Protein AF-A0A3Q1C602-F1 (afdb_monomer_lite)

Structure (mmCIF, N/CA/C/O backbone):
data_AF-A0A3Q1C602-F1
#
_entry.id   AF-A0A3Q1C602-F1
#
loop_
_atom_site.group_PDB
_atom_site.id
_atom_site.type_symbol
_atom_site.label_atom_id
_atom_site.label_alt_id
_atom_site.label_comp_id
_atom_site.label_asym_id
_atom_site.label_entity_id
_atom_site.label_seq_id
_atom_site.pdbx_PDB_ins_code
_atom_site.Cartn_x
_atom_site.Cartn_y
_atom_site.Cartn_z
_atom_site.occupancy
_atom_site.B_iso_or_equiv
_atom_site.auth_seq_id
_atom_site.auth_comp_id
_atom_site.auth_asym_id
_atom_site.auth_atom_id
_atom_site.pdbx_PDB_model_num
ATOM 1 N N . MET A 1 1 ? -11.196 5.352 27.022 1.00 62.09 1 MET A N 1
ATOM 2 C CA . MET A 1 1 ? -11.105 5.962 25.675 1.00 62.09 1 MET A CA 1
ATOM 3 C C . MET A 1 1 ? -12.505 6.362 25.228 1.00 62.09 1 MET A C 1
ATOM 5 O O . MET A 1 1 ? -13.437 5.654 25.581 1.00 62.09 1 MET A O 1
ATOM 9 N N . SER A 1 2 ? -12.671 7.494 24.536 1.00 76.44 2 SER A N 1
ATOM 10 C CA . SER A 1 2 ? -13.970 7.918 23.979 1.00 76.44 2 SER A CA 1
ATOM 11 C C . SER A 1 2 ? -14.155 7.349 22.571 1.00 76.44 2 SER A C 1
ATOM 13 O O . SER A 1 2 ? -13.201 7.356 21.794 1.00 76.44 2 SER A O 1
ATOM 15 N N . LEU A 1 3 ? -15.375 6.943 22.208 1.00 81.94 3 LEU A N 1
ATOM 16 C CA . LEU A 1 3 ? -15.716 6.505 20.847 1.00 81.94 3 LEU A CA 1
ATOM 17 C C . LEU A 1 3 ? -15.430 7.588 19.797 1.00 81.94 3 LEU A C 1
ATOM 19 O O . LEU A 1 3 ? -14.928 7.288 18.719 1.00 81.94 3 LEU A O 1
ATOM 23 N N . SER A 1 4 ? -15.672 8.861 20.124 1.00 85.12 4 SER A N 1
ATOM 24 C CA . SER A 1 4 ? -15.374 9.974 19.213 1.00 85.12 4 SER A CA 1
ATOM 25 C C . SER A 1 4 ? -13.881 10.086 18.893 1.00 85.12 4 SER A C 1
ATOM 27 O O . SER A 1 4 ? -13.518 10.381 17.758 1.00 85.12 4 SER A O 1
ATOM 29 N N . ALA A 1 5 ? -13.017 9.796 19.871 1.00 85.88 5 ALA A N 1
ATOM 30 C CA . ALA A 1 5 ? -11.574 9.780 19.665 1.00 85.88 5 ALA A CA 1
ATOM 31 C C . ALA A 1 5 ? -11.158 8.614 18.756 1.00 85.88 5 ALA A C 1
ATOM 33 O O . ALA A 1 5 ? -10.346 8.820 17.862 1.00 85.88 5 ALA A O 1
ATOM 34 N N . VAL A 1 6 ? -11.764 7.431 18.928 1.00 86.75 6 VAL A N 1
ATOM 35 C CA . VAL A 1 6 ? -11.529 6.262 18.060 1.00 86.75 6 VAL A CA 1
ATOM 36 C C . VAL A 1 6 ? -11.946 6.554 16.615 1.00 86.75 6 VAL A C 1
ATOM 38 O O . VAL A 1 6 ? -11.199 6.272 15.685 1.00 86.75 6 VAL A O 1
ATOM 41 N N . HIS A 1 7 ? -13.108 7.171 16.395 1.00 88.69 7 HIS A N 1
ATOM 42 C CA . HIS A 1 7 ? -13.531 7.548 15.042 1.00 88.69 7 HIS A CA 1
ATOM 43 C C . HIS A 1 7 ? -12.619 8.607 14.413 1.00 88.69 7 HIS A C 1
ATOM 45 O O . HIS A 1 7 ? -12.299 8.508 13.229 1.00 88.69 7 HIS A O 1
ATOM 51 N N . GLY A 1 8 ? -12.166 9.587 15.201 1.00 89.69 8 GLY A N 1
ATOM 52 C CA . GLY A 1 8 ? -11.202 10.590 14.751 1.00 89.69 8 GLY A CA 1
ATOM 53 C C . GLY A 1 8 ? -9.885 9.962 14.294 1.00 89.69 8 GLY A C 1
ATOM 54 O O . GLY A 1 8 ? -9.432 10.236 13.185 1.00 89.69 8 GLY A O 1
ATOM 55 N N . THR A 1 9 ? -9.308 9.061 15.096 1.00 89.50 9 THR A N 1
ATOM 56 C CA . THR A 1 9 ? -8.055 8.379 14.738 1.00 89.50 9 THR A CA 1
ATOM 57 C C . THR A 1 9 ? -8.213 7.466 13.525 1.00 89.50 9 THR A C 1
ATOM 59 O O . THR A 1 9 ? -7.330 7.456 12.671 1.00 89.50 9 THR A O 1
ATOM 62 N N . LEU A 1 10 ? -9.339 6.755 13.386 1.00 91.00 10 LEU A N 1
ATOM 63 C CA . LEU A 1 10 ? -9.628 5.966 12.182 1.00 91.00 10 LEU A CA 1
ATOM 64 C C . LEU A 1 10 ? -9.743 6.842 10.930 1.00 91.00 10 LEU A C 1
ATOM 66 O O . LEU A 1 10 ? -9.272 6.447 9.866 1.00 91.00 10 LEU A O 1
ATOM 70 N N . SER A 1 11 ? -10.338 8.032 11.040 1.00 92.88 11 SER A N 1
ATOM 71 C CA . SER A 1 11 ? -10.411 8.973 9.919 1.00 92.88 11 SER A CA 1
ATOM 72 C C . SER A 1 11 ? -9.025 9.465 9.503 1.00 92.88 11 SER A C 1
ATOM 74 O O . SER A 1 11 ? -8.732 9.510 8.311 1.00 92.88 11 SER A O 1
ATOM 76 N N . SER A 1 12 ? -8.158 9.803 10.462 1.00 92.44 12 SER A N 1
ATOM 77 C CA . SER A 1 12 ? -6.770 10.181 10.169 1.00 92.44 12 SER A CA 1
ATOM 78 C C . SER A 1 12 ? -5.989 9.032 9.532 1.00 92.44 12 SER A C 1
ATOM 80 O O . SER A 1 12 ? -5.248 9.253 8.579 1.00 92.44 12 SER A O 1
ATOM 82 N N . LEU A 1 13 ? -6.193 7.799 10.003 1.00 92.81 13 LEU A N 1
ATOM 83 C CA . LEU A 1 13 ? -5.552 6.617 9.431 1.00 92.81 13 LEU A CA 1
ATOM 84 C C . LEU A 1 13 ? -5.998 6.365 7.979 1.00 92.81 13 LEU A C 1
ATOM 86 O O . LEU A 1 13 ? -5.164 6.084 7.126 1.00 92.81 13 LEU A O 1
ATOM 90 N N . LYS A 1 14 ? -7.289 6.548 7.667 1.00 92.69 14 LYS A N 1
ATOM 91 C CA . LYS A 1 14 ? -7.797 6.489 6.283 1.00 92.69 14 LYS A CA 1
ATOM 92 C C . LYS A 1 14 ? -7.248 7.603 5.389 1.00 92.69 14 LYS A C 1
ATOM 94 O O . LYS A 1 14 ? -7.061 7.398 4.194 1.00 92.69 14 LYS A O 1
ATOM 99 N N . SER A 1 15 ? -6.969 8.779 5.946 1.00 93.00 15 SER A N 1
ATOM 100 C CA . SER A 1 15 ? -6.263 9.824 5.197 1.00 93.00 15 SER A CA 1
ATOM 101 C C . SER A 1 15 ? -4.854 9.360 4.827 1.00 93.00 15 SER A C 1
ATOM 103 O O . SER A 1 15 ? -4.484 9.433 3.663 1.00 93.00 15 SER A O 1
ATOM 105 N N . CYS A 1 16 ? -4.117 8.782 5.783 1.00 92.12 16 CYS A N 1
ATOM 106 C CA . CYS A 1 16 ? -2.792 8.206 5.530 1.00 92.12 16 CYS A CA 1
ATOM 107 C C . CYS A 1 16 ? -2.828 7.094 4.469 1.00 92.12 16 CYS A C 1
ATOM 109 O O . CYS A 1 16 ? -1.930 7.000 3.639 1.00 92.12 16 CYS A O 1
ATOM 111 N N . GLN A 1 17 ? -3.893 6.295 4.431 1.00 93.12 17 GLN A N 1
ATOM 112 C CA . GLN A 1 17 ? -4.107 5.318 3.365 1.00 93.12 17 GLN A CA 1
ATOM 113 C C . GLN A 1 17 ? -4.173 5.966 1.970 1.00 93.12 17 GLN A C 1
ATOM 115 O O . GLN A 1 17 ? -3.608 5.450 1.008 1.00 93.12 17 GLN A O 1
ATOM 120 N N . THR A 1 18 ? -4.824 7.126 1.857 1.00 94.94 18 THR A N 1
ATOM 121 C CA . THR A 1 18 ? -4.877 7.888 0.597 1.00 94.94 18 THR A CA 1
ATOM 122 C C . THR A 1 18 ? -3.481 8.371 0.192 1.00 94.94 18 THR A C 1
ATOM 124 O O . THR A 1 18 ? -3.112 8.294 -0.982 1.00 94.94 18 THR A O 1
ATOM 127 N N . ASP A 1 19 ? -2.675 8.795 1.169 1.00 94.00 19 ASP A N 1
ATOM 128 C CA . ASP A 1 19 ? -1.282 9.191 0.945 1.00 94.00 19 ASP A CA 1
ATOM 129 C C . ASP A 1 19 ? -0.426 8.003 0.473 1.00 94.00 19 ASP A C 1
ATOM 131 O O . ASP A 1 19 ? 0.375 8.156 -0.445 1.00 94.00 19 ASP A O 1
ATOM 135 N N . ILE A 1 20 ? -0.633 6.798 1.022 1.00 95.50 20 ILE A N 1
ATOM 136 C CA . ILE A 1 20 ? 0.023 5.563 0.548 1.00 95.50 20 ILE A CA 1
ATOM 137 C C . ILE A 1 20 ? -0.360 5.274 -0.902 1.00 95.50 20 ILE A C 1
ATOM 139 O O . ILE A 1 20 ? 0.511 4.983 -1.721 1.00 95.50 20 ILE A O 1
ATOM 143 N N . GLY A 1 21 ? -1.647 5.392 -1.239 1.00 95.56 21 GLY A N 1
ATOM 144 C CA . GLY A 1 21 ? -2.119 5.231 -2.611 1.00 95.56 21 GLY A CA 1
ATOM 145 C C . GLY A 1 21 ? -1.451 6.209 -3.579 1.00 95.56 21 GLY A C 1
ATOM 146 O O . GLY A 1 21 ? -1.129 5.816 -4.698 1.00 95.56 21 GLY A O 1
ATOM 147 N N . THR A 1 22 ? -1.194 7.440 -3.134 1.00 95.88 22 THR A N 1
ATOM 148 C CA . THR A 1 22 ? -0.454 8.455 -3.901 1.00 95.88 22 THR A CA 1
ATOM 149 C C . THR A 1 22 ? 1.032 8.103 -4.001 1.00 95.88 22 THR A C 1
ATOM 151 O O . THR A 1 22 ? 1.629 8.225 -5.065 1.00 95.88 22 THR A O 1
ATOM 154 N N . GLY A 1 23 ? 1.632 7.598 -2.920 1.00 95.12 23 GLY A N 1
ATOM 155 C CA . GLY A 1 23 ? 3.007 7.097 -2.916 1.00 95.12 23 GLY A CA 1
ATOM 156 C C . GLY A 1 23 ? 3.229 5.977 -3.934 1.00 95.12 23 GLY A C 1
ATOM 157 O O . GLY A 1 23 ? 4.218 6.000 -4.655 1.00 95.12 23 GLY A O 1
ATOM 158 N N . MET A 1 24 ? 2.284 5.043 -4.060 1.00 96.62 24 MET A N 1
ATOM 159 C CA . MET A 1 24 ? 2.332 3.996 -5.089 1.00 96.62 24 MET A CA 1
ATOM 160 C C . MET A 1 24 ? 2.307 4.551 -6.520 1.00 96.62 24 MET A C 1
ATOM 162 O O . MET A 1 24 ? 2.961 3.983 -7.394 1.00 96.62 24 MET A O 1
ATOM 166 N N . ASP A 1 25 ? 1.555 5.630 -6.765 1.00 97.06 25 ASP A N 1
ATOM 167 C CA . ASP A 1 25 ? 1.520 6.277 -8.084 1.00 97.06 25 ASP A CA 1
ATOM 168 C C . ASP A 1 25 ? 2.888 6.896 -8.397 1.00 97.06 25 ASP A C 1
ATOM 170 O O . ASP A 1 25 ? 3.463 6.604 -9.438 1.00 97.06 25 ASP A O 1
ATOM 174 N N . ILE A 1 26 ? 3.482 7.609 -7.434 1.00 96.19 26 ILE A N 1
ATOM 175 C CA . ILE A 1 26 ? 4.830 8.186 -7.567 1.00 96.19 26 ILE A CA 1
ATOM 176 C C . ILE A 1 26 ? 5.884 7.102 -7.831 1.00 96.19 26 ILE A C 1
ATOM 178 O O . ILE A 1 26 ? 6.742 7.271 -8.692 1.00 96.19 26 ILE A O 1
ATOM 182 N N . VAL A 1 27 ? 5.835 5.978 -7.107 1.00 96.75 27 VAL A N 1
ATOM 183 C CA . VAL A 1 27 ? 6.760 4.849 -7.325 1.00 96.75 27 VAL A CA 1
ATOM 184 C C . VAL A 1 27 ? 6.626 4.293 -8.740 1.00 96.75 27 VAL A C 1
ATOM 186 O O . VAL A 1 27 ? 7.625 3.923 -9.354 1.00 96.75 27 VAL A O 1
ATOM 189 N N . THR A 1 28 ? 5.401 4.251 -9.264 1.00 96.12 28 THR A N 1
ATOM 190 C CA . THR A 1 28 ? 5.146 3.814 -10.637 1.00 96.12 28 THR A CA 1
ATOM 191 C C . THR A 1 28 ? 5.744 4.790 -11.641 1.00 96.12 28 THR A C 1
ATOM 193 O O . THR A 1 28 ? 6.449 4.346 -12.542 1.00 96.12 28 THR A O 1
ATOM 196 N N . ASP A 1 29 ? 5.540 6.093 -11.455 1.00 95.25 29 ASP A N 1
ATOM 197 C CA . ASP A 1 29 ? 6.090 7.128 -12.337 1.00 95.25 29 ASP A CA 1
ATOM 198 C C . ASP A 1 29 ? 7.629 7.088 -12.360 1.00 95.25 29 ASP A C 1
ATOM 200 O O . ASP A 1 29 ? 8.237 7.007 -13.423 1.00 95.25 29 ASP A O 1
ATOM 204 N N . VAL A 1 30 ? 8.275 7.013 -11.190 1.00 94.56 30 VAL A N 1
ATOM 205 C CA . VAL A 1 30 ? 9.744 6.918 -11.093 1.00 94.56 30 VAL A CA 1
ATOM 206 C C . VAL A 1 30 ? 10.271 5.637 -11.744 1.00 94.56 30 VAL A C 1
ATOM 208 O O . VAL A 1 30 ? 11.319 5.645 -12.387 1.00 94.56 30 VAL A O 1
ATOM 211 N N . ALA A 1 31 ? 9.568 4.515 -11.587 1.00 93.50 31 ALA A N 1
ATOM 212 C CA . ALA A 1 31 ? 9.967 3.266 -12.225 1.00 93.50 31 ALA A CA 1
ATOM 213 C C . ALA A 1 31 ? 9.845 3.323 -13.754 1.00 93.50 31 ALA A C 1
ATOM 215 O O . ALA A 1 31 ? 10.661 2.710 -14.441 1.00 93.50 31 ALA A O 1
ATOM 216 N N . MET A 1 32 ? 8.859 4.058 -14.275 1.00 93.06 32 MET A N 1
ATOM 217 C CA . MET A 1 32 ? 8.706 4.306 -15.708 1.00 93.06 32 MET A CA 1
ATOM 218 C C . MET A 1 32 ? 9.854 5.164 -16.245 1.00 93.06 32 MET A C 1
ATOM 220 O O . MET A 1 32 ? 10.506 4.741 -17.197 1.00 93.06 32 MET A O 1
ATOM 224 N N . ASP A 1 33 ? 10.188 6.272 -15.578 1.00 91.19 33 ASP A N 1
ATOM 225 C CA . ASP A 1 33 ? 11.335 7.116 -15.949 1.00 91.19 33 ASP A CA 1
ATOM 226 C C . ASP A 1 33 ? 12.646 6.302 -15.979 1.00 91.19 33 ASP A C 1
ATOM 228 O O . ASP A 1 33 ? 13.477 6.435 -16.880 1.00 91.19 33 ASP A O 1
ATOM 232 N N . LEU A 1 34 ? 12.831 5.405 -15.001 1.00 90.69 34 LEU A N 1
ATOM 233 C CA . LEU A 1 34 ? 13.985 4.502 -14.936 1.00 90.69 34 LEU A CA 1
ATOM 234 C C . LEU A 1 34 ? 14.002 3.451 -16.054 1.00 90.69 34 LEU A C 1
ATOM 236 O O . LEU A 1 34 ? 15.089 3.032 -16.458 1.00 90.69 34 LEU A O 1
ATOM 240 N N . ALA A 1 35 ? 12.833 2.996 -16.507 1.00 88.62 35 ALA A N 1
ATOM 241 C CA . ALA A 1 35 ? 12.702 2.050 -17.611 1.00 88.62 35 ALA A CA 1
ATOM 242 C C . ALA A 1 35 ? 12.981 2.712 -18.967 1.00 88.62 35 ALA A C 1
ATOM 244 O O . ALA A 1 35 ? 13.535 2.068 -19.847 1.00 88.62 35 ALA A O 1
ATOM 245 N N . GLU A 1 36 ? 12.644 3.992 -19.122 1.00 85.06 36 GLU A N 1
ATOM 246 C CA . GLU A 1 36 ? 12.915 4.764 -20.341 1.00 85.06 36 GLU A CA 1
ATOM 247 C C . GLU A 1 36 ? 14.386 5.191 -20.454 1.00 85.06 36 GLU A C 1
ATOM 249 O O . GLU A 1 36 ? 14.937 5.267 -21.550 1.00 85.06 36 GLU A O 1
ATOM 254 N N . ALA A 1 37 ? 15.046 5.459 -19.325 1.00 83.56 37 ALA A N 1
ATOM 255 C CA . ALA A 1 37 ? 16.422 5.949 -19.307 1.00 83.56 37 ALA A CA 1
ATOM 256 C C . ALA A 1 37 ? 17.496 4.874 -19.567 1.00 83.56 37 ALA A C 1
ATOM 258 O O . ALA A 1 37 ? 18.662 5.230 -19.753 1.00 83.56 37 ALA A O 1
ATOM 259 N N . GLN A 1 38 ? 17.163 3.578 -19.518 1.00 68.62 38 GLN A N 1
ATOM 260 C CA . GLN A 1 38 ? 18.149 2.492 -19.589 1.00 68.62 38 GLN A CA 1
ATOM 261 C C . GLN A 1 38 ? 17.765 1.431 -20.625 1.00 68.62 38 GLN A C 1
ATOM 263 O O . GLN A 1 38 ? 16.644 0.940 -20.636 1.00 68.62 38 GLN A O 1
ATOM 268 N N . ASP A 1 39 ? 18.737 1.041 -21.451 1.00 64.00 39 ASP A N 1
ATOM 269 C CA . ASP A 1 39 ? 18.578 0.070 -22.548 1.00 64.00 39 ASP A CA 1
ATOM 270 C C . ASP A 1 39 ? 18.543 -1.400 -22.068 1.00 64.00 39 ASP A C 1
ATOM 272 O O . ASP A 1 39 ? 18.195 -2.303 -22.823 1.00 64.00 39 ASP A O 1
ATOM 276 N N . ASP A 1 40 ? 18.883 -1.673 -20.798 1.00 61.12 40 ASP A N 1
ATOM 277 C CA . ASP A 1 40 ? 19.080 -3.043 -20.307 1.00 61.12 40 ASP A CA 1
ATOM 278 C C . ASP A 1 40 ? 17.929 -3.551 -19.415 1.00 61.12 40 ASP A C 1
ATOM 280 O O . ASP A 1 40 ? 17.505 -2.917 -18.445 1.00 61.12 40 ASP A O 1
ATOM 284 N N . ALA A 1 41 ? 17.436 -4.753 -19.729 1.00 58.97 41 ALA A N 1
ATOM 285 C CA . ALA A 1 41 ? 16.157 -5.302 -19.260 1.00 58.97 41 ALA A CA 1
ATOM 286 C C . ALA A 1 41 ? 16.095 -5.679 -17.761 1.00 58.97 41 ALA A C 1
ATOM 288 O O . ALA A 1 41 ? 15.045 -6.103 -17.273 1.00 58.97 41 ALA A O 1
ATOM 289 N N . VAL A 1 42 ? 17.200 -5.563 -17.013 1.00 63.41 42 VAL A N 1
ATOM 290 C CA . VAL A 1 42 ? 17.275 -5.928 -15.585 1.00 63.41 42 VAL A CA 1
ATOM 291 C C . VAL A 1 42 ? 17.938 -4.808 -14.790 1.00 63.41 42 VAL A C 1
ATOM 293 O O . VAL A 1 42 ? 19.080 -4.905 -14.345 1.00 63.41 42 VAL A O 1
ATOM 296 N N . ASN A 1 43 ? 17.190 -3.727 -14.593 1.00 74.81 43 ASN A N 1
ATOM 297 C CA . ASN A 1 43 ? 17.641 -2.597 -13.796 1.00 74.81 43 ASN A CA 1
ATOM 298 C C . ASN A 1 43 ? 17.395 -2.857 -12.290 1.00 74.81 43 ASN A C 1
ATOM 300 O O . ASN A 1 43 ? 16.241 -3.039 -11.881 1.00 74.81 43 ASN A O 1
ATOM 304 N N . PRO A 1 44 ? 18.433 -2.834 -11.431 1.00 85.56 44 PRO A N 1
ATOM 305 C CA . PRO A 1 44 ? 18.262 -2.947 -9.981 1.00 85.56 44 PRO A CA 1
ATOM 306 C C . PRO A 1 44 ? 17.368 -1.842 -9.389 1.00 85.56 44 PRO A C 1
ATOM 308 O O . PRO A 1 44 ? 16.710 -2.076 -8.378 1.00 85.56 44 PRO A O 1
ATOM 311 N N . GLY A 1 45 ? 17.290 -0.672 -10.031 1.00 89.19 45 GLY A N 1
ATOM 312 C CA . GLY A 1 45 ? 16.388 0.417 -9.658 1.00 89.19 45 GLY A CA 1
ATOM 313 C C . GLY A 1 45 ? 14.911 0.059 -9.831 1.00 89.19 45 GLY A C 1
ATOM 314 O O . GLY A 1 45 ? 14.123 0.297 -8.921 1.00 89.19 45 GLY A O 1
ATOM 315 N N . ILE A 1 46 ? 14.536 -0.596 -10.937 1.00 91.31 46 ILE A N 1
ATOM 316 C CA . ILE A 1 46 ? 13.150 -1.048 -11.164 1.00 91.31 46 ILE A CA 1
ATOM 317 C C . ILE A 1 46 ? 12.758 -2.095 -10.124 1.00 91.31 46 ILE A C 1
ATOM 319 O O . ILE A 1 46 ? 11.664 -2.032 -9.572 1.00 91.31 46 ILE A O 1
ATOM 323 N N . LYS A 1 47 ? 13.669 -3.019 -9.797 1.00 91.81 47 LYS A N 1
ATOM 324 C CA . LYS A 1 47 ? 13.432 -3.999 -8.733 1.00 91.81 47 LYS A CA 1
ATOM 325 C C . LYS A 1 47 ? 13.231 -3.328 -7.370 1.00 91.81 47 LYS A C 1
ATOM 327 O O . LYS A 1 47 ? 12.327 -3.712 -6.640 1.00 91.81 47 LYS A O 1
ATOM 332 N N . ALA A 1 48 ? 14.020 -2.304 -7.044 1.00 93.88 48 ALA A N 1
ATOM 333 C CA . ALA A 1 48 ? 13.829 -1.541 -5.811 1.00 93.88 48 ALA A CA 1
ATOM 334 C C . ALA A 1 48 ? 12.465 -0.824 -5.775 1.00 93.88 48 ALA A C 1
ATOM 336 O O . ALA A 1 48 ? 11.830 -0.772 -4.722 1.00 93.88 48 ALA A O 1
ATOM 337 N N . MET A 1 49 ? 11.987 -0.312 -6.915 1.00 95.81 49 MET A N 1
ATOM 338 C CA . MET A 1 49 ? 10.637 0.254 -7.021 1.00 95.81 49 MET A CA 1
ATOM 339 C C . MET A 1 49 ? 9.549 -0.824 -6.891 1.00 95.81 49 MET A C 1
ATOM 341 O O . MET A 1 49 ? 8.527 -0.583 -6.253 1.00 95.81 49 MET A O 1
ATOM 345 N N . GLU A 1 50 ? 9.776 -2.027 -7.430 1.00 94.81 50 GLU A N 1
ATOM 346 C CA . GLU A 1 50 ? 8.870 -3.171 -7.263 1.00 94.81 50 GLU A CA 1
ATOM 347 C C . GLU A 1 50 ? 8.756 -3.597 -5.789 1.00 94.81 50 GLU A C 1
ATOM 349 O O . GLU A 1 50 ? 7.653 -3.808 -5.281 1.00 94.81 50 GLU A O 1
ATOM 354 N N . ASP A 1 51 ? 9.879 -3.670 -5.074 1.00 95.88 51 ASP A N 1
ATOM 355 C CA . ASP A 1 51 ? 9.884 -3.963 -3.640 1.00 95.88 51 ASP A CA 1
ATOM 356 C C . ASP A 1 51 ? 9.142 -2.858 -2.860 1.00 95.88 51 ASP A C 1
ATOM 358 O O . ASP A 1 51 ? 8.303 -3.151 -2.004 1.00 95.88 51 ASP A O 1
ATOM 362 N N . MET A 1 52 ? 9.363 -1.585 -3.210 1.00 96.00 52 MET A N 1
ATOM 363 C CA . MET A 1 52 ? 8.698 -0.449 -2.563 1.00 96.00 52 MET A CA 1
ATOM 364 C C . MET A 1 52 ? 7.179 -0.453 -2.780 1.00 96.00 52 MET A C 1
ATOM 366 O O . MET A 1 52 ? 6.422 -0.259 -1.827 1.00 96.00 52 MET A O 1
ATOM 370 N N . ILE A 1 53 ? 6.697 -0.708 -4.002 1.00 97.00 53 ILE A N 1
ATOM 371 C CA . ILE A 1 53 ? 5.250 -0.746 -4.252 1.00 97.00 53 ILE A CA 1
ATOM 372 C C . ILE A 1 53 ? 4.581 -1.933 -3.541 1.00 97.00 53 ILE A C 1
ATOM 374 O O . ILE A 1 53 ? 3.440 -1.808 -3.086 1.00 97.00 53 ILE A O 1
ATOM 378 N N . LEU A 1 54 ? 5.287 -3.058 -3.372 1.00 96.44 54 LEU A N 1
ATOM 379 C CA . LEU A 1 54 ? 4.819 -4.191 -2.568 1.00 96.44 54 LEU A CA 1
ATOM 380 C C . LEU A 1 54 ? 4.735 -3.842 -1.075 1.00 96.44 54 LEU A C 1
ATOM 382 O O . LEU A 1 54 ? 3.744 -4.193 -0.428 1.00 96.44 54 LEU A O 1
ATOM 386 N N . GLU A 1 55 ? 5.713 -3.115 -0.528 1.00 95.31 55 GLU A N 1
ATOM 387 C CA . GLU A 1 55 ? 5.657 -2.602 0.848 1.00 95.31 55 GLU A CA 1
ATOM 388 C C . GLU A 1 55 ? 4.477 -1.642 1.044 1.00 95.31 55 GLU A C 1
ATOM 390 O O . GLU A 1 55 ? 3.712 -1.787 2.002 1.00 95.31 55 GLU A O 1
ATOM 395 N N . CYS A 1 56 ? 4.258 -0.713 0.110 1.00 94.56 56 CYS A N 1
ATOM 396 C CA . CYS A 1 56 ? 3.088 0.161 0.136 1.00 94.56 56 CYS A CA 1
ATOM 397 C C . CYS A 1 56 ? 1.783 -0.648 0.090 1.00 94.56 56 CYS A C 1
ATOM 399 O O . CYS A 1 56 ? 0.849 -0.343 0.831 1.00 94.56 56 CYS A O 1
ATOM 401 N N . ALA A 1 57 ? 1.706 -1.696 -0.739 1.00 96.25 57 ALA A N 1
ATOM 402 C CA . ALA A 1 57 ? 0.507 -2.531 -0.867 1.00 96.25 57 ALA A CA 1
ATOM 403 C C . ALA A 1 57 ? 0.227 -3.320 0.409 1.00 96.25 57 ALA A C 1
ATOM 405 O O . ALA A 1 57 ? -0.927 -3.499 0.806 1.00 96.25 57 ALA A O 1
ATOM 406 N N . LYS A 1 58 ? 1.290 -3.751 1.091 1.00 95.12 58 LYS A N 1
ATOM 407 C CA . LYS A 1 58 ? 1.192 -4.380 2.402 1.00 95.12 58 LYS A CA 1
ATOM 408 C C . LYS A 1 58 ? 0.630 -3.420 3.443 1.00 95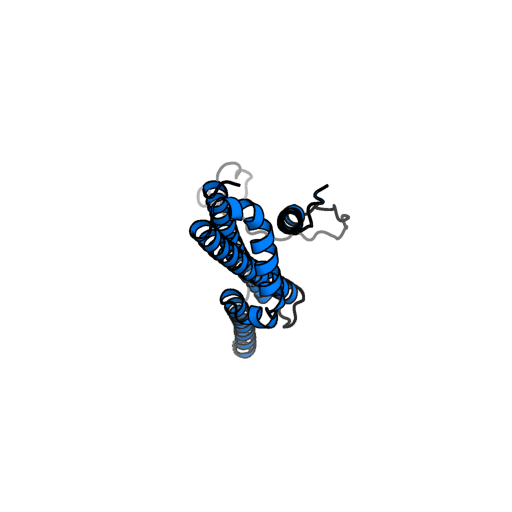.12 58 LYS A C 1
ATOM 410 O O . LYS A 1 58 ? -0.306 -3.796 4.145 1.00 95.12 58 LYS A O 1
ATOM 415 N N . LEU A 1 59 ? 1.143 -2.191 3.503 1.00 93.81 59 LEU A N 1
ATOM 416 C CA . LEU A 1 59 ? 0.660 -1.168 4.432 1.00 93.81 59 LEU A CA 1
ATOM 417 C C . LEU A 1 59 ? -0.797 -0.772 4.158 1.00 93.81 59 LEU A C 1
ATOM 419 O O . LEU A 1 59 ? -1.578 -0.684 5.102 1.00 93.81 59 LEU A O 1
ATOM 423 N N . ASP A 1 60 ? -1.185 -0.591 2.891 1.00 94.56 60 ASP A N 1
ATOM 424 C CA . ASP A 1 60 ? -2.579 -0.307 2.515 1.00 94.56 60 ASP A CA 1
ATOM 425 C C . ASP A 1 60 ? -3.528 -1.414 3.005 1.00 94.56 60 ASP A C 1
ATOM 427 O O . ASP A 1 60 ? -4.528 -1.155 3.683 1.00 94.56 60 ASP A O 1
ATOM 431 N N . ARG A 1 61 ? -3.160 -2.675 2.745 1.00 93.62 61 ARG A N 1
ATOM 432 C CA . ARG A 1 61 ? -3.900 -3.851 3.210 1.00 93.62 61 ARG A CA 1
ATOM 433 C C . ARG A 1 61 ? -4.003 -3.889 4.736 1.00 93.62 61 ARG A C 1
ATOM 435 O O . ARG A 1 61 ? -5.091 -4.098 5.268 1.00 93.62 61 ARG A O 1
ATOM 442 N N . GLU A 1 62 ? -2.890 -3.714 5.442 1.00 91.75 62 GLU A N 1
ATOM 443 C CA . GLU A 1 62 ? -2.839 -3.746 6.908 1.00 91.75 62 GLU A CA 1
ATOM 444 C C . GLU A 1 62 ? -3.699 -2.645 7.541 1.00 91.75 62 GLU A C 1
ATOM 446 O O . GLU A 1 62 ? -4.447 -2.919 8.483 1.00 91.75 62 GLU A O 1
ATOM 451 N N . ILE A 1 63 ? -3.680 -1.431 6.980 1.00 93.31 63 ILE A N 1
ATOM 452 C CA . ILE A 1 63 ? -4.550 -0.335 7.417 1.00 93.31 63 ILE A CA 1
ATOM 453 C C . ILE A 1 63 ? -6.024 -0.703 7.240 1.00 93.31 63 ILE A C 1
ATOM 455 O O . ILE A 1 63 ? -6.796 -0.534 8.186 1.00 93.31 63 ILE A O 1
ATOM 459 N N . ASN A 1 64 ? -6.416 -1.242 6.080 1.00 92.69 64 ASN A N 1
ATOM 460 C CA . ASN A 1 64 ? -7.792 -1.692 5.844 1.00 92.69 64 ASN A CA 1
ATOM 461 C C . ASN A 1 64 ? -8.233 -2.720 6.898 1.00 92.69 64 ASN A C 1
ATOM 463 O O . ASN A 1 64 ? -9.253 -2.530 7.559 1.00 92.69 64 ASN A O 1
ATOM 467 N N . TYR A 1 65 ? -7.426 -3.760 7.134 1.00 91.69 65 TYR A N 1
ATOM 468 C CA . TYR A 1 65 ? -7.739 -4.777 8.142 1.00 91.69 65 TYR A CA 1
ATOM 469 C C . TYR A 1 65 ? -7.821 -4.209 9.557 1.00 91.69 65 TYR A C 1
ATOM 471 O O . TYR A 1 65 ? -8.701 -4.602 10.326 1.00 91.69 65 TYR A O 1
ATOM 479 N N . PHE A 1 66 ? -6.920 -3.297 9.924 1.00 92.94 66 PHE A N 1
ATOM 480 C CA . PHE A 1 66 ? -6.955 -2.659 11.234 1.00 92.94 66 PHE A CA 1
ATOM 481 C C . PHE A 1 66 ? -8.235 -1.844 11.419 1.00 92.94 66 PHE A C 1
ATOM 483 O O . PHE A 1 66 ? -8.908 -1.980 12.441 1.00 92.94 66 PHE A O 1
ATOM 490 N N . VAL A 1 67 ? -8.600 -1.029 10.424 1.00 92.56 67 VAL A N 1
ATOM 491 C CA . VAL A 1 67 ? -9.841 -0.247 10.438 1.00 92.56 67 VAL A CA 1
ATOM 492 C C . VAL A 1 67 ? -11.046 -1.168 10.614 1.00 92.56 67 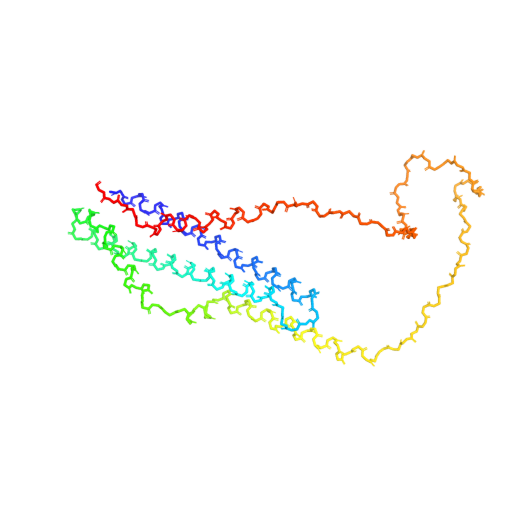VAL A C 1
ATOM 494 O O . VAL A 1 67 ? -11.869 -0.909 11.493 1.00 92.56 67 VAL A O 1
ATOM 497 N N . ASP A 1 68 ? -11.121 -2.252 9.844 1.00 93.94 68 ASP A N 1
ATOM 498 C CA . ASP A 1 68 ? -12.224 -3.212 9.911 1.00 93.94 68 ASP A CA 1
ATOM 499 C C . ASP A 1 68 ? -12.323 -3.871 11.292 1.00 93.94 68 ASP A C 1
ATOM 501 O O . ASP A 1 68 ? -13.408 -3.946 11.873 1.00 93.94 68 ASP A O 1
ATOM 505 N N . VAL A 1 69 ? -11.192 -4.302 11.864 1.00 91.88 69 VAL A N 1
ATOM 506 C CA . VAL A 1 69 ? -11.151 -4.900 13.207 1.00 91.88 69 VAL A CA 1
ATOM 507 C C . VAL A 1 69 ? -11.597 -3.896 14.262 1.00 91.88 69 VAL A C 1
ATOM 509 O O . VAL A 1 69 ? -12.438 -4.223 15.098 1.00 91.88 69 VAL A O 1
ATOM 512 N N . VAL A 1 70 ? -11.080 -2.665 14.233 1.00 90.75 70 VAL A N 1
ATOM 513 C CA . VAL A 1 70 ? -11.485 -1.636 15.198 1.00 90.75 70 VAL A CA 1
ATOM 514 C C . VAL A 1 70 ? -12.975 -1.351 15.074 1.00 90.75 70 VAL A C 1
ATOM 516 O O . VAL A 1 70 ? -13.650 -1.259 16.097 1.00 90.75 70 VAL A O 1
ATOM 519 N N . GLN A 1 71 ? -13.513 -1.243 13.860 1.00 92.06 71 GLN A N 1
ATOM 520 C CA . GLN A 1 71 ? -14.941 -1.018 13.644 1.00 92.06 71 GLN A CA 1
ATOM 521 C C . GLN A 1 71 ? -15.791 -2.178 14.166 1.00 92.06 71 GLN A C 1
ATOM 523 O O . GLN A 1 71 ? -16.759 -1.937 14.890 1.00 92.06 71 GLN A O 1
ATOM 528 N N . GLN A 1 72 ? -15.408 -3.420 13.862 1.00 91.75 72 GLN A N 1
ATOM 529 C CA . GLN A 1 72 ? -16.115 -4.611 14.321 1.00 91.75 72 GLN A CA 1
ATOM 530 C C . GLN A 1 72 ? -16.119 -4.705 15.851 1.00 91.75 72 GLN A C 1
ATOM 532 O O . GLN A 1 72 ? -17.183 -4.783 16.465 1.00 91.75 72 GLN A O 1
ATOM 537 N N . VAL A 1 73 ? -14.944 -4.643 16.482 1.00 89.44 73 VAL A N 1
ATOM 538 C CA . VAL A 1 73 ? -14.827 -4.768 17.942 1.00 89.44 73 VAL A CA 1
ATOM 539 C C . VAL A 1 73 ? -15.522 -3.592 18.638 1.00 89.44 73 VAL A C 1
ATOM 541 O O . VAL A 1 73 ? -16.171 -3.777 19.666 1.00 89.44 73 VAL A O 1
ATOM 544 N N . THR A 1 74 ? -15.450 -2.383 18.071 1.00 89.19 74 THR A N 1
ATOM 545 C CA . THR A 1 74 ? -16.169 -1.218 18.610 1.00 89.19 74 THR A CA 1
ATOM 546 C C . THR A 1 74 ? -17.683 -1.431 18.566 1.00 89.19 74 THR A C 1
ATOM 548 O O . THR A 1 74 ? -18.355 -1.166 19.562 1.00 89.19 74 THR A O 1
ATOM 551 N N . ALA A 1 75 ? -18.226 -1.950 17.460 1.00 88.94 75 ALA A N 1
ATOM 552 C CA . ALA A 1 75 ? -19.648 -2.270 17.355 1.00 88.94 75 ALA A CA 1
ATOM 553 C C . ALA A 1 75 ? -20.070 -3.337 18.381 1.00 88.94 75 ALA A C 1
ATOM 555 O O . ALA A 1 75 ? -21.071 -3.161 19.075 1.00 88.94 75 ALA A O 1
ATOM 556 N N . GLU A 1 76 ? -19.273 -4.396 18.551 1.00 86.56 76 GLU A N 1
ATOM 557 C CA . GLU A 1 76 ? -19.520 -5.438 19.554 1.00 86.56 76 GLU A CA 1
ATOM 558 C C . GLU A 1 76 ? -19.538 -4.869 20.983 1.00 86.56 76 GLU A C 1
ATOM 560 O O . GLU A 1 76 ? -20.455 -5.157 21.755 1.00 86.56 76 GLU A O 1
ATOM 565 N N . VAL A 1 77 ? -18.577 -4.006 21.331 1.00 83.50 77 VAL A N 1
ATOM 566 C CA . VAL A 1 77 ? -18.495 -3.362 22.653 1.00 83.50 77 VAL A CA 1
ATOM 567 C C . VAL A 1 77 ? -19.704 -2.465 22.924 1.00 83.50 77 VAL A C 1
ATOM 569 O O . VAL A 1 77 ? -20.244 -2.509 24.028 1.00 83.50 77 VAL A O 1
ATOM 572 N N . ILE A 1 78 ? -20.168 -1.705 21.926 1.00 81.94 78 ILE A N 1
ATOM 573 C CA . ILE A 1 78 ? -21.368 -0.860 22.050 1.00 81.94 78 ILE A CA 1
ATOM 574 C C . ILE A 1 78 ? -22.613 -1.711 22.348 1.00 81.94 78 ILE A C 1
ATOM 576 O O . ILE A 1 78 ? -23.474 -1.285 23.114 1.00 81.94 78 ILE A O 1
ATOM 580 N N . THR A 1 79 ? -22.712 -2.911 21.765 1.00 82.25 79 THR A N 1
ATOM 581 C CA . THR A 1 79 ? -23.881 -3.791 21.944 1.00 82.25 79 THR A CA 1
ATOM 582 C C . THR A 1 79 ? -23.884 -4.608 23.237 1.00 82.25 79 THR A C 1
ATOM 584 O O . THR A 1 79 ? -24.960 -4.982 23.697 1.00 82.25 79 THR A O 1
ATOM 587 N N . GLN A 1 80 ? -22.718 -4.916 23.815 1.00 74.25 80 GLN A N 1
ATOM 588 C CA . GLN A 1 80 ? -22.617 -5.813 24.972 1.00 74.25 80 GLN A CA 1
ATOM 589 C C . GLN A 1 80 ? -22.774 -5.068 26.306 1.00 74.25 80 GLN A C 1
ATOM 591 O O . GLN A 1 80 ? -23.732 -5.338 27.025 1.00 74.25 80 GLN A O 1
ATOM 596 N N . GLN A 1 81 ? -21.844 -4.165 26.649 1.00 68.44 81 GLN A N 1
ATOM 597 C CA . GLN A 1 81 ? -21.822 -3.383 27.900 1.00 68.44 81 GLN A CA 1
ATOM 598 C C . GLN A 1 81 ? -20.782 -2.234 27.804 1.00 68.44 81 GLN A C 1
ATOM 600 O O . GLN A 1 81 ? -19.685 -2.469 27.284 1.00 68.44 81 GLN A O 1
ATOM 605 N N . PRO A 1 82 ? -21.024 -1.035 28.376 1.00 68.06 82 PRO A N 1
ATOM 606 C CA . PRO A 1 82 ? -20.048 0.067 28.420 1.00 68.06 82 PRO A CA 1
ATOM 607 C C . PRO A 1 82 ? -18.729 -0.290 29.126 1.00 68.06 82 PRO A C 1
ATOM 609 O O . PRO A 1 82 ? -17.667 0.215 28.758 1.00 68.06 82 PRO A O 1
ATOM 612 N N . GLU A 1 83 ? -18.769 -1.186 30.114 1.00 70.25 83 GLU A N 1
ATOM 613 C CA . GLU A 1 83 ? -17.599 -1.658 30.863 1.00 70.25 83 GLU A CA 1
ATOM 614 C C . GLU A 1 83 ? -16.657 -2.507 29.992 1.00 70.25 83 GLU A C 1
ATOM 616 O O . GLU A 1 83 ? -15.452 -2.558 30.246 1.00 70.25 83 GLU A O 1
ATOM 621 N N . ALA A 1 84 ? -17.153 -3.108 28.904 1.00 72.88 84 ALA A N 1
ATOM 622 C CA . ALA A 1 84 ? -16.315 -3.827 27.944 1.00 72.88 84 ALA A CA 1
ATOM 623 C C . ALA A 1 84 ? -15.372 -2.889 27.164 1.00 72.88 84 ALA A C 1
ATOM 625 O O . ALA A 1 84 ? -14.394 -3.354 26.573 1.00 72.88 84 ALA A O 1
ATOM 626 N N . MET A 1 85 ? -15.592 -1.568 27.213 1.00 75.94 85 MET A N 1
ATOM 627 C CA . MET A 1 85 ? -14.731 -0.574 26.566 1.00 75.94 85 MET A CA 1
ATOM 628 C C . MET A 1 85 ? -13.308 -0.543 27.139 1.00 75.94 85 MET A C 1
ATOM 630 O O . MET A 1 85 ? -12.374 -0.181 26.422 1.00 75.94 85 MET A O 1
ATOM 634 N N . PHE A 1 86 ? -13.108 -0.983 28.387 1.00 78.56 86 PHE A N 1
ATOM 635 C CA . PHE A 1 86 ? -11.768 -1.138 28.966 1.00 78.56 86 PHE A CA 1
ATOM 636 C C . PHE A 1 86 ? -10.969 -2.278 28.316 1.00 78.56 86 PHE A C 1
ATOM 638 O O . PHE A 1 86 ? -9.747 -2.201 28.270 1.00 78.56 86 PHE A O 1
ATOM 645 N N . SER A 1 87 ? -11.649 -3.274 27.736 1.00 83.88 87 SER A N 1
ATOM 646 C CA . SER A 1 87 ? -11.030 -4.397 27.011 1.00 83.88 87 SER A CA 1
ATOM 647 C C . SER A 1 87 ? -10.872 -4.159 25.502 1.00 83.88 87 SER A C 1
ATOM 649 O O . SER A 1 87 ? -10.335 -5.012 24.799 1.00 83.88 87 SER A O 1
ATOM 651 N N . LEU A 1 88 ? -11.331 -3.008 24.983 1.00 85.12 88 LEU A N 1
ATOM 652 C CA . LEU A 1 88 ? -11.364 -2.714 23.543 1.00 85.12 88 LEU A CA 1
ATOM 653 C C . LEU A 1 88 ? -9.984 -2.858 22.893 1.00 85.12 88 LEU A C 1
ATOM 655 O O . LEU A 1 88 ? -9.849 -3.519 21.869 1.00 85.12 88 LEU A O 1
ATOM 659 N N . SER A 1 89 ? -8.964 -2.245 23.501 1.00 87.56 89 SER A N 1
ATOM 660 C CA . SER A 1 89 ? -7.586 -2.291 22.998 1.00 87.56 89 SER A CA 1
ATOM 661 C C . SER A 1 89 ? -7.085 -3.728 22.873 1.00 87.56 89 SER A C 1
ATOM 663 O O . SER A 1 89 ? -6.497 -4.083 21.855 1.00 87.56 89 SER A O 1
ATOM 665 N N . ASP A 1 90 ? -7.317 -4.551 23.893 1.00 88.56 90 ASP A N 1
ATOM 666 C CA . ASP A 1 90 ? -6.800 -5.919 23.926 1.00 88.56 90 ASP A CA 1
ATOM 667 C C . ASP A 1 90 ? -7.506 -6.792 22.890 1.00 88.56 90 ASP A C 1
ATOM 669 O O . ASP A 1 90 ? -6.839 -7.477 22.119 1.00 88.56 90 ASP A O 1
ATOM 673 N N . LYS A 1 91 ? -8.833 -6.658 22.767 1.00 88.50 91 LYS A N 1
ATOM 674 C CA . LYS A 1 91 ? -9.617 -7.338 21.727 1.00 88.50 91 LYS A CA 1
ATOM 675 C C . LYS A 1 91 ? -9.194 -6.943 20.313 1.00 88.50 91 LYS A C 1
ATOM 677 O O . LYS A 1 91 ? -9.072 -7.808 19.452 1.00 88.50 91 LYS A O 1
ATOM 682 N N . VAL A 1 92 ? -8.963 -5.650 20.061 1.00 91.00 92 VAL A N 1
ATOM 683 C CA . VAL A 1 92 ? -8.471 -5.168 18.759 1.00 91.00 92 VAL A CA 1
ATOM 684 C C . VAL A 1 92 ? -7.107 -5.778 18.453 1.00 91.00 92 VAL A C 1
ATOM 686 O O . VAL A 1 92 ? -6.909 -6.281 17.352 1.00 91.00 92 VAL A O 1
ATOM 689 N N . LYS A 1 93 ? -6.177 -5.769 19.414 1.00 91.06 93 LYS A N 1
ATOM 690 C CA . LYS A 1 93 ? -4.835 -6.342 19.232 1.00 91.06 93 LYS A CA 1
ATOM 691 C C . LYS A 1 93 ? -4.885 -7.839 18.946 1.00 91.06 93 LYS A C 1
ATOM 693 O O . LYS A 1 93 ? -4.203 -8.290 18.030 1.00 91.06 93 LYS A O 1
ATOM 698 N N . GLU A 1 94 ? -5.681 -8.590 19.701 1.00 91.19 94 GLU A N 1
ATOM 699 C CA . GLU A 1 94 ? -5.849 -10.035 19.527 1.00 91.19 94 GLU A CA 1
ATOM 700 C C . GLU A 1 94 ? -6.418 -10.364 18.139 1.00 91.19 94 GLU A C 1
ATOM 702 O O . GLU A 1 94 ? -5.760 -11.046 17.353 1.00 91.19 94 GLU A O 1
ATOM 707 N N . GLN A 1 95 ? -7.576 -9.790 17.792 1.00 90.00 95 GLN A N 1
ATOM 708 C CA . GLN A 1 95 ? -8.242 -10.002 16.499 1.00 90.00 95 GLN A CA 1
ATOM 709 C C . GLN A 1 95 ? -7.378 -9.561 15.315 1.00 90.00 95 GLN A C 1
ATOM 711 O O . GLN A 1 95 ? -7.320 -10.248 14.296 1.00 90.00 95 GLN A O 1
ATOM 716 N N . TYR A 1 96 ? -6.700 -8.417 15.430 1.00 92.12 96 TYR A N 1
ATOM 717 C CA . TYR A 1 96 ? -5.823 -7.922 14.375 1.00 92.12 96 TYR A CA 1
ATOM 718 C C . TYR A 1 96 ? -4.632 -8.857 14.163 1.00 92.12 96 TYR A C 1
ATOM 720 O O . TYR A 1 96 ? -4.377 -9.272 13.036 1.00 92.12 96 TYR A O 1
ATOM 728 N N . THR A 1 97 ? -3.946 -9.251 15.239 1.00 90.62 97 THR A N 1
ATOM 729 C CA . THR A 1 97 ? -2.779 -10.146 15.156 1.00 90.62 97 THR A CA 1
ATOM 730 C C . THR A 1 97 ? -3.165 -11.500 14.568 1.00 90.62 97 THR A C 1
ATOM 732 O O . THR A 1 97 ? -2.475 -12.007 13.685 1.00 90.62 97 THR A O 1
ATOM 735 N N . GLU A 1 98 ? -4.293 -12.066 15.005 1.00 92.06 98 GLU A N 1
ATOM 736 C CA . GLU A 1 98 ? -4.807 -13.324 14.469 1.00 92.06 98 GLU A CA 1
ATOM 737 C C . GLU A 1 98 ? -5.138 -13.218 12.976 1.00 92.06 98 GLU A C 1
ATOM 739 O O . GLU A 1 98 ? -4.799 -14.116 12.203 1.00 92.06 98 GLU A O 1
ATOM 744 N N . ARG A 1 99 ? -5.779 -12.122 12.550 1.00 87.12 99 ARG A N 1
ATOM 745 C CA . ARG A 1 99 ? -6.111 -11.907 11.138 1.00 87.12 99 ARG A CA 1
ATOM 746 C C . ARG A 1 99 ? -4.869 -11.732 10.279 1.00 87.12 99 ARG A C 1
ATOM 748 O O . ARG A 1 99 ? -4.765 -12.417 9.268 1.00 87.12 99 ARG A O 1
ATOM 755 N N . ILE A 1 100 ? -3.928 -10.880 10.685 1.00 89.12 100 ILE A N 1
ATOM 756 C CA . ILE A 1 100 ? -2.692 -10.635 9.930 1.00 89.12 100 ILE A CA 1
ATOM 757 C C . ILE A 1 100 ? -1.858 -11.913 9.797 1.00 89.12 100 ILE A C 1
ATOM 759 O O . ILE A 1 100 ? -1.346 -12.185 8.716 1.00 89.12 100 ILE A O 1
ATOM 763 N N . ALA A 1 101 ? -1.784 -12.747 10.839 1.00 90.25 101 ALA A N 1
ATOM 764 C CA . ALA A 1 101 ? -1.036 -14.007 10.800 1.00 90.25 101 ALA A CA 1
ATOM 765 C C . ALA A 1 101 ? -1.570 -15.024 9.772 1.00 90.25 101 ALA A C 1
ATOM 767 O O . ALA A 1 101 ? -0.848 -15.941 9.382 1.00 90.25 101 ALA A O 1
ATOM 768 N N . ARG A 1 102 ? -2.829 -14.886 9.340 1.00 89.38 102 ARG A N 1
ATOM 769 C CA . ARG A 1 102 ? -3.450 -15.745 8.320 1.00 89.38 102 ARG A CA 1
ATOM 770 C C . ARG A 1 102 ? -3.254 -15.220 6.897 1.00 89.38 102 ARG A C 1
ATOM 772 O O . ARG A 1 102 ? -3.589 -15.931 5.953 1.00 89.38 102 ARG A O 1
ATOM 779 N N . LEU A 1 103 ? -2.762 -13.992 6.732 1.00 87.69 103 LEU A N 1
ATOM 780 C CA . LEU A 1 103 ? -2.564 -13.387 5.419 1.00 87.69 103 LEU A CA 1
ATOM 781 C C . LEU A 1 103 ? -1.266 -13.878 4.787 1.00 87.69 103 LEU A C 1
ATOM 783 O O . LEU A 1 103 ? -0.232 -13.985 5.442 1.00 87.69 103 LEU A O 1
ATOM 787 N N . SER A 1 104 ? -1.323 -14.128 3.483 1.00 91.19 104 SER A N 1
ATOM 788 C CA . SER A 1 104 ? -0.145 -14.424 2.679 1.00 91.19 104 SER A CA 1
ATOM 789 C C . SER A 1 104 ? 0.347 -13.158 1.988 1.00 91.19 104 SER A C 1
ATOM 791 O O . SER A 1 104 ? -0.447 -12.379 1.458 1.00 91.19 104 SER A O 1
ATOM 793 N N . ASP A 1 105 ? 1.661 -12.960 1.928 1.00 90.75 105 ASP A N 1
ATOM 794 C CA . ASP A 1 105 ? 2.248 -11.878 1.127 1.00 90.75 105 ASP A CA 1
ATOM 795 C C . ASP A 1 105 ? 2.153 -12.167 -0.386 1.00 90.75 105 ASP A C 1
ATOM 797 O O . ASP A 1 105 ? 2.297 -11.261 -1.203 1.00 90.75 105 ASP A O 1
ATOM 801 N N . ALA A 1 106 ? 1.786 -13.394 -0.781 1.00 91.81 106 ALA A N 1
ATOM 802 C CA . ALA A 1 106 ? 1.462 -13.708 -2.172 1.00 91.81 106 ALA A CA 1
ATOM 803 C C . ALA A 1 106 ? 0.293 -12.857 -2.698 1.00 91.81 106 ALA A C 1
ATOM 805 O O . ALA A 1 106 ? 0.334 -12.412 -3.844 1.00 91.81 106 ALA A O 1
ATOM 806 N N . ASP A 1 107 ? -0.700 -12.563 -1.852 1.00 90.94 107 ASP A N 1
ATOM 807 C CA . ASP A 1 107 ? -1.896 -11.809 -2.244 1.00 90.94 107 ASP A CA 1
ATOM 808 C C . ASP A 1 107 ? -1.598 -10.344 -2.589 1.00 90.94 107 ASP A C 1
ATOM 810 O O . ASP A 1 107 ? -2.387 -9.709 -3.288 1.00 90.94 107 ASP A O 1
ATOM 814 N N . LEU A 1 108 ? -0.450 -9.806 -2.153 1.00 93.25 108 LEU A N 1
ATOM 815 C CA . LEU A 1 108 ? -0.027 -8.439 -2.479 1.00 93.25 108 LEU A CA 1
ATOM 816 C C . LEU A 1 108 ? 0.140 -8.238 -3.988 1.00 93.25 108 LEU A C 1
ATOM 818 O O . LEU A 1 108 ? -0.116 -7.154 -4.503 1.00 93.25 108 LEU A O 1
ATOM 822 N N . HIS A 1 109 ? 0.483 -9.302 -4.713 1.00 92.62 109 HIS A N 1
ATOM 823 C CA . HIS A 1 109 ? 0.616 -9.282 -6.167 1.00 92.62 109 HIS A CA 1
ATOM 824 C C . HIS A 1 109 ? -0.713 -9.073 -6.896 1.00 92.62 109 HIS A C 1
ATOM 826 O O . HIS A 1 109 ? -0.704 -8.691 -8.062 1.00 92.62 109 HIS A O 1
ATOM 832 N N . ASN A 1 110 ? -1.840 -9.298 -6.217 1.00 93.62 110 ASN A N 1
ATOM 833 C CA . ASN A 1 110 ? -3.177 -9.057 -6.753 1.00 93.62 110 ASN A CA 1
ATOM 834 C C . ASN A 1 110 ? -3.671 -7.626 -6.470 1.00 93.62 110 ASN A C 1
ATOM 836 O O . ASN A 1 110 ? -4.758 -7.258 -6.915 1.00 93.62 110 ASN A O 1
ATOM 840 N N . HIS A 1 111 ? -2.914 -6.814 -5.721 1.00 96.31 111 HIS A N 1
ATOM 841 C CA . HIS A 1 111 ? -3.283 -5.432 -5.429 1.00 96.31 111 HIS A CA 1
ATOM 842 C C . HIS A 1 111 ? -3.336 -4.610 -6.723 1.00 96.31 111 HIS A C 1
ATOM 844 O O . HIS A 1 111 ? -2.384 -4.614 -7.504 1.00 96.31 111 HIS A O 1
ATOM 850 N N . GLN A 1 112 ? -4.423 -3.862 -6.938 1.00 96.44 112 GLN A N 1
ATOM 851 C CA . GLN A 1 112 ? -4.697 -3.179 -8.210 1.00 96.44 112 GLN A CA 1
ATOM 852 C C . GLN A 1 112 ? -3.522 -2.315 -8.696 1.00 96.44 112 GLN A C 1
ATOM 854 O O . GLN A 1 112 ? -3.162 -2.371 -9.869 1.00 96.44 112 GLN A O 1
ATOM 859 N N . LYS A 1 113 ? -2.893 -1.549 -7.795 1.00 95.88 113 LYS A N 1
ATOM 860 C CA . LYS A 1 113 ? -1.747 -0.688 -8.138 1.00 95.88 113 LYS A CA 1
ATOM 861 C C . LYS A 1 113 ? -0.452 -1.472 -8.396 1.00 95.88 113 LYS A C 1
ATOM 863 O O . LYS A 1 113 ? 0.336 -1.059 -9.233 1.00 95.88 113 LYS A O 1
ATOM 868 N N . VAL A 1 114 ? -0.265 -2.633 -7.760 1.00 97.31 114 VAL A N 1
ATOM 869 C CA . VAL A 1 114 ? 0.894 -3.514 -8.014 1.00 97.31 114 VAL A CA 1
ATOM 870 C C . VAL A 1 114 ? 0.769 -4.176 -9.384 1.00 97.31 114 VAL A C 1
ATOM 872 O O . VAL A 1 114 ? 1.741 -4.245 -10.131 1.00 97.31 114 VAL A O 1
ATOM 875 N N . VAL A 1 115 ? -0.434 -4.632 -9.739 1.00 97.25 115 VAL A N 1
ATOM 876 C CA . VAL A 1 115 ? -0.714 -5.174 -11.076 1.00 97.25 115 VAL A CA 1
ATOM 877 C C . VAL A 1 115 ? -0.476 -4.103 -12.139 1.00 97.25 115 VAL A C 1
ATOM 879 O O . VAL A 1 115 ? 0.266 -4.347 -13.086 1.00 97.25 115 VAL A O 1
ATOM 882 N N . ALA A 1 116 ? -1.031 -2.901 -11.939 1.00 96.88 116 ALA A N 1
ATOM 883 C CA . ALA A 1 116 ? -0.846 -1.780 -12.856 1.00 96.88 116 ALA A CA 1
ATOM 884 C C . ALA A 1 116 ? 0.637 -1.428 -13.049 1.00 96.88 116 ALA A C 1
ATOM 886 O O . ALA A 1 116 ? 1.082 -1.300 -14.182 1.00 96.88 116 ALA A O 1
ATOM 887 N N . PHE A 1 117 ? 1.416 -1.359 -11.966 1.00 96.81 117 PHE A N 1
ATOM 888 C CA . PHE A 1 117 ? 2.863 -1.154 -12.023 1.00 96.81 117 PHE A CA 1
ATOM 889 C C . PHE A 1 117 ? 3.565 -2.192 -12.905 1.00 96.81 117 PHE A C 1
ATOM 891 O O . PHE A 1 117 ? 4.288 -1.835 -13.835 1.00 96.81 117 PHE A O 1
ATOM 898 N N . LYS A 1 118 ? 3.322 -3.486 -12.657 1.00 94.81 118 LYS A N 1
ATOM 899 C CA . LYS A 1 118 ? 3.966 -4.572 -13.413 1.00 94.81 118 LYS A CA 1
ATOM 900 C C . LYS A 1 118 ? 3.610 -4.515 -14.895 1.00 94.81 118 LYS A C 1
ATOM 902 O O . LYS A 1 118 ? 4.473 -4.749 -15.743 1.00 94.81 118 LYS A O 1
ATOM 907 N N . ASP A 1 119 ? 2.357 -4.198 -15.205 1.00 95.25 119 ASP A N 1
ATOM 908 C CA . ASP A 1 119 ? 1.890 -4.055 -16.580 1.00 95.25 119 ASP A CA 1
ATOM 909 C C . ASP A 1 119 ? 2.518 -2.842 -17.278 1.00 95.25 119 ASP A C 1
ATOM 911 O O . ASP A 1 119 ? 2.972 -2.978 -18.416 1.00 95.25 119 ASP A O 1
ATOM 915 N N . SER A 1 120 ? 2.606 -1.691 -16.605 1.00 93.44 120 SER A N 1
ATOM 916 C CA . SER A 1 120 ? 3.238 -0.475 -17.136 1.00 93.44 120 SER A CA 1
ATOM 917 C C . SER A 1 120 ? 4.704 -0.714 -17.496 1.00 93.44 120 SER A C 1
ATOM 919 O O . SER A 1 120 ? 5.104 -0.489 -18.639 1.00 93.44 120 SER A O 1
ATOM 921 N N . ILE A 1 121 ? 5.475 -1.294 -16.573 1.00 91.88 121 ILE A N 1
ATOM 922 C CA . ILE A 1 121 ? 6.892 -1.613 -16.791 1.00 91.88 121 ILE A CA 1
ATOM 923 C C . ILE A 1 121 ? 7.063 -2.616 -17.937 1.00 91.88 121 ILE A C 1
ATOM 925 O O . ILE A 1 121 ? 7.855 -2.406 -18.855 1.00 91.88 121 ILE A O 1
ATOM 929 N N . LYS A 1 122 ? 6.269 -3.693 -17.949 1.00 90.75 122 LYS A N 1
ATOM 930 C CA . LYS A 1 122 ? 6.304 -4.699 -19.021 1.00 90.75 122 LYS A CA 1
ATOM 931 C C . LYS A 1 122 ? 5.978 -4.110 -20.394 1.00 90.75 122 LYS A C 1
ATOM 933 O O . LYS A 1 122 ? 6.498 -4.595 -21.399 1.00 90.75 122 LYS A O 1
ATOM 938 N N . ASN A 1 123 ? 5.075 -3.137 -20.461 1.00 89.25 123 ASN A N 1
ATOM 939 C CA . ASN A 1 123 ? 4.697 -2.500 -21.717 1.00 89.25 123 ASN A CA 1
ATOM 940 C C . ASN A 1 123 ? 5.774 -1.530 -22.214 1.00 89.25 123 ASN A C 1
ATOM 942 O O . ASN A 1 123 ? 6.045 -1.546 -23.414 1.00 89.25 123 ASN A O 1
ATOM 946 N N . SER A 1 124 ? 6.443 -0.800 -21.314 1.00 86.56 124 SER A N 1
ATOM 947 C CA . SER A 1 124 ? 7.579 0.069 -21.658 1.00 86.56 124 SER A CA 1
ATOM 948 C C . SER A 1 124 ? 8.682 -0.709 -22.398 1.00 86.56 124 SER A C 1
ATOM 950 O O . SER A 1 124 ? 9.038 -0.380 -23.530 1.00 86.56 124 SER A O 1
ATOM 952 N N . PHE A 1 125 ? 9.092 -1.868 -21.868 1.00 79.75 125 PHE A N 1
ATOM 953 C CA . PHE A 1 125 ? 10.095 -2.720 -22.524 1.00 79.75 125 PHE A CA 1
ATOM 954 C C . PHE A 1 125 ? 9.673 -3.263 -23.901 1.00 79.75 125 PHE A C 1
ATOM 956 O O . PHE A 1 125 ? 10.513 -3.491 -24.771 1.00 79.75 125 PHE A O 1
ATOM 963 N N . LYS A 1 126 ? 8.373 -3.497 -24.131 1.00 77.06 126 LYS A N 1
ATOM 964 C CA . LYS A 1 126 ? 7.888 -3.941 -25.450 1.00 77.06 126 LYS A CA 1
ATOM 965 C C . LYS A 1 126 ? 7.990 -2.839 -26.498 1.00 77.06 126 LYS A C 1
ATOM 967 O O . LYS A 1 126 ? 8.247 -3.162 -27.654 1.00 77.06 126 LYS A O 1
ATOM 972 N N . GLN A 1 127 ? 7.757 -1.584 -26.112 1.00 65.88 127 GLN A N 1
ATOM 973 C CA . GLN A 1 127 ? 7.880 -0.444 -27.021 1.00 65.88 127 GLN A CA 1
ATOM 974 C C . GLN A 1 127 ? 9.344 -0.229 -27.416 1.00 65.88 127 GLN A C 1
ATOM 976 O O . GLN A 1 127 ? 9.626 -0.156 -28.610 1.00 65.88 127 GLN A O 1
ATOM 981 N N . ALA A 1 128 ? 10.272 -0.294 -26.454 1.00 60.62 128 ALA A N 1
ATOM 982 C CA . ALA A 1 128 ? 11.711 -0.212 -26.724 1.00 60.62 128 ALA A CA 1
ATOM 983 C C . ALA A 1 128 ? 12.196 -1.278 -27.734 1.00 60.62 128 ALA A C 1
ATOM 985 O O . ALA A 1 128 ? 12.962 -0.987 -28.649 1.00 60.62 128 ALA A O 1
ATOM 986 N N . ASN A 1 129 ? 11.689 -2.514 -27.638 1.00 57.62 129 ASN A N 1
ATOM 987 C CA . ASN A 1 129 ? 12.093 -3.609 -28.529 1.00 57.62 129 ASN A CA 1
ATOM 988 C C . ASN A 1 129 ? 11.425 -3.581 -29.925 1.00 57.62 129 ASN A C 1
ATOM 990 O O . ASN A 1 129 ? 11.846 -4.300 -30.829 1.00 57.62 129 ASN A O 1
ATOM 994 N N . GLN A 1 130 ? 10.354 -2.802 -30.116 1.00 54.94 130 GLN A N 1
ATOM 995 C CA . GLN A 1 130 ? 9.756 -2.585 -31.443 1.00 54.94 130 GLN A CA 1
ATOM 996 C C . GLN A 1 130 ? 10.448 -1.449 -32.202 1.00 54.94 130 GLN A C 1
ATOM 998 O O . GLN A 1 130 ? 10.540 -1.510 -33.427 1.00 54.94 130 GLN A O 1
ATOM 1003 N N . GLU A 1 131 ? 10.977 -0.455 -31.491 1.00 46.50 131 GLU A N 1
ATOM 1004 C CA . GLU A 1 131 ? 11.722 0.662 -32.076 1.00 46.50 131 GLU A CA 1
ATOM 1005 C C . GLU A 1 131 ? 13.107 0.230 -32.594 1.00 46.50 131 GLU A C 1
ATOM 1007 O O . GLU A 1 131 ? 13.539 0.671 -33.658 1.00 46.50 131 GLU A O 1
ATOM 1012 N N . SER A 1 132 ? 13.747 -0.745 -31.939 1.00 46.47 132 SER A N 1
ATOM 1013 C CA . SER A 1 132 ? 15.011 -1.346 -32.395 1.00 46.47 132 SER A CA 1
ATOM 1014 C C . SER A 1 132 ? 14.871 -2.259 -33.625 1.00 46.47 132 SER A C 1
ATOM 1016 O O . SER A 1 132 ? 15.831 -2.436 -34.373 1.00 46.47 132 SER A O 1
ATOM 1018 N N . ALA A 1 133 ? 13.683 -2.822 -33.873 1.00 40.84 133 ALA A N 1
ATOM 1019 C CA . ALA A 1 133 ? 13.413 -3.669 -35.039 1.00 40.84 133 ALA A CA 1
ATOM 1020 C C . ALA A 1 133 ? 12.933 -2.880 -36.274 1.00 40.84 133 ALA A C 1
ATOM 1022 O O . ALA A 1 133 ? 12.974 -3.407 -37.385 1.00 40.84 133 ALA A O 1
ATOM 1023 N N . ALA A 1 134 ? 12.481 -1.634 -36.091 1.00 42.12 134 ALA A N 1
ATOM 1024 C CA . ALA A 1 134 ? 11.976 -0.774 -37.161 1.00 42.12 134 ALA A CA 1
ATOM 1025 C C . ALA A 1 134 ? 13.001 0.261 -37.670 1.00 42.12 134 ALA A C 1
ATOM 1027 O O . ALA A 1 134 ? 12.737 0.909 -38.677 1.00 42.12 134 ALA A O 1
ATOM 1028 N N . SER A 1 135 ? 14.171 0.406 -37.031 1.00 41.25 135 SER A N 1
ATOM 1029 C CA . SER A 1 135 ? 15.179 1.421 -37.399 1.00 41.25 135 SER A CA 1
ATOM 1030 C C . SER A 1 135 ? 16.320 0.922 -38.301 1.00 41.25 135 SER A C 1
ATOM 1032 O O . SER A 1 135 ? 17.346 1.587 -38.427 1.00 41.25 135 SER A O 1
ATOM 1034 N N . MET A 1 136 ? 16.160 -0.229 -38.966 1.00 41.78 136 MET A N 1
ATOM 1035 C CA . MET A 1 136 ? 17.163 -0.753 -39.913 1.00 41.78 136 MET A CA 1
ATOM 1036 C C . MET A 1 136 ? 16.851 -0.480 -41.394 1.00 41.78 136 MET A C 1
ATOM 1038 O O . MET A 1 136 ? 17.551 -0.997 -42.262 1.00 41.78 136 MET A O 1
ATOM 1042 N N . GLU A 1 137 ? 15.842 0.341 -41.700 1.00 46.12 137 GLU A N 1
ATOM 1043 C CA . GLU A 1 137 ? 15.531 0.779 -43.067 1.00 46.12 137 GLU A CA 1
ATOM 1044 C C . GLU A 1 137 ? 15.080 2.248 -43.097 1.00 46.12 137 GLU A C 1
ATOM 1046 O O . GLU A 1 137 ? 13.952 2.554 -43.458 1.00 46.12 137 GLU A O 1
ATOM 1051 N N . GLU A 1 138 ? 15.968 3.184 -42.768 1.00 45.88 138 GLU A N 1
ATOM 1052 C CA . GLU A 1 138 ? 15.937 4.483 -43.442 1.00 45.88 138 GLU A CA 1
ATOM 1053 C C . GLU A 1 138 ? 17.364 4.992 -43.635 1.00 45.88 138 GLU A C 1
ATOM 1055 O O . GLU A 1 138 ? 18.194 5.020 -42.728 1.00 45.88 138 GLU A O 1
ATOM 1060 N N . LEU A 1 139 ? 17.658 5.241 -44.903 1.00 51.75 139 LEU A N 1
ATOM 1061 C CA . LEU A 1 139 ? 18.973 5.479 -45.457 1.00 51.75 139 LEU A CA 1
ATOM 1062 C C . LEU A 1 139 ? 19.527 6.821 -44.976 1.00 51.75 139 LEU A C 1
ATOM 1064 O O . LEU A 1 139 ? 18.831 7.832 -44.964 1.00 51.75 139 LEU A O 1
ATOM 1068 N N . ASP A 1 140 ? 20.811 6.784 -44.648 1.00 53.38 140 ASP A N 1
ATOM 1069 C CA . ASP A 1 140 ? 21.756 7.893 -44.628 1.00 53.38 140 ASP A CA 1
ATOM 1070 C C . ASP A 1 140 ? 21.545 8.834 -45.832 1.00 53.38 140 ASP A C 1
ATOM 1072 O O . ASP A 1 140 ? 21.923 8.515 -46.961 1.00 53.38 140 ASP A O 1
ATOM 1076 N N . GLU A 1 141 ? 20.916 9.989 -45.606 1.00 53.34 141 GLU A N 1
ATOM 1077 C CA . GLU A 1 141 ? 21.128 11.158 -46.455 1.00 53.34 141 GLU A CA 1
ATOM 1078 C C . GLU A 1 141 ? 21.992 12.146 -45.676 1.00 53.34 141 GLU A C 1
ATOM 1080 O O . GLU A 1 141 ? 21.519 12.861 -44.789 1.00 53.34 141 GLU A O 1
ATOM 1085 N N . ASP A 1 142 ? 23.277 12.163 -46.033 1.00 52.94 142 ASP A N 1
ATOM 1086 C CA . ASP A 1 142 ? 24.272 13.160 -45.664 1.00 52.94 142 ASP A CA 1
ATOM 1087 C C . ASP A 1 142 ? 23.651 14.564 -45.523 1.00 52.94 142 ASP A C 1
ATOM 1089 O O . ASP A 1 142 ? 23.420 15.279 -46.506 1.00 52.94 142 ASP A O 1
ATOM 1093 N N . VAL A 1 143 ? 23.439 15.027 -44.287 1.00 62.16 143 VAL A N 1
ATOM 1094 C CA . VAL A 1 143 ? 23.197 16.451 -44.033 1.00 62.16 143 VAL A CA 1
ATOM 1095 C C . VAL A 1 143 ? 24.522 17.178 -44.250 1.00 62.16 143 VAL A C 1
ATOM 1097 O O . VAL A 1 143 ? 25.329 17.372 -43.340 1.00 62.16 143 VAL A O 1
ATOM 1100 N N . ALA A 1 144 ? 24.763 17.594 -45.491 1.00 64.44 144 ALA A N 1
ATOM 1101 C CA . ALA A 1 144 ? 25.864 18.480 -45.825 1.00 64.44 144 ALA A CA 1
ATOM 1102 C C . ALA A 1 144 ? 25.628 19.854 -45.172 1.00 64.44 144 ALA A C 1
ATOM 1104 O O . ALA A 1 144 ? 24.873 20.690 -45.673 1.00 64.44 144 ALA A O 1
ATOM 1105 N N . VAL A 1 145 ? 26.293 20.114 -44.043 1.00 61.81 145 VAL A N 1
ATOM 1106 C CA . VAL A 1 145 ? 26.306 21.439 -43.411 1.00 61.81 145 VAL A CA 1
ATOM 1107 C C . VAL A 1 145 ? 27.161 22.372 -44.266 1.00 61.81 145 VAL A C 1
ATOM 1109 O O . VAL A 1 145 ? 28.382 22.438 -44.124 1.00 61.81 145 VAL A O 1
ATOM 1112 N N . THR A 1 146 ? 26.541 23.128 -45.170 1.00 61.19 146 THR A N 1
ATOM 1113 C CA . THR A 1 146 ? 27.251 24.218 -45.843 1.00 61.19 146 THR A CA 1
ATOM 1114 C C . THR A 1 146 ? 27.455 25.355 -44.848 1.00 61.19 146 THR A C 1
ATOM 1116 O O . THR A 1 146 ? 26.487 25.956 -44.381 1.00 61.19 146 THR A O 1
ATOM 1119 N N . GLN A 1 147 ? 28.711 25.661 -44.518 1.00 54.00 147 GLN A N 1
ATOM 1120 C CA . GLN A 1 147 ? 29.070 26.809 -43.689 1.00 54.00 147 GLN A CA 1
ATOM 1121 C C . GLN A 1 147 ? 28.802 28.102 -44.476 1.00 54.00 147 GLN A C 1
ATOM 1123 O O . GLN A 1 147 ? 29.667 28.622 -45.180 1.00 54.00 147 GLN A O 1
ATOM 1128 N N . THR A 1 148 ? 27.579 28.619 -44.402 1.00 62.00 148 THR A N 1
ATOM 1129 C CA . THR A 1 148 ? 27.239 29.910 -45.000 1.00 62.00 148 THR A CA 1
ATOM 1130 C C . THR A 1 148 ? 27.898 31.004 -44.168 1.00 62.00 148 THR A C 1
ATOM 1132 O O . THR A 1 148 ? 27.602 31.162 -42.983 1.00 62.00 148 THR A O 1
ATOM 1135 N N . GLN A 1 149 ? 28.809 31.768 -44.774 1.00 54.78 149 GLN A N 1
ATOM 1136 C CA . GLN A 1 149 ? 29.412 32.937 -44.139 1.00 54.78 149 GLN A CA 1
ATOM 1137 C C . GLN A 1 149 ? 28.311 33.987 -43.922 1.00 54.78 149 GLN A C 1
ATOM 1139 O O . GLN A 1 149 ? 27.966 34.755 -44.819 1.00 54.78 149 GLN A O 1
ATOM 1144 N N . VAL A 1 150 ? 27.698 33.981 -42.738 1.00 54.34 150 VAL A N 1
ATOM 1145 C CA . VAL A 1 150 ? 26.686 34.967 -42.359 1.00 54.34 150 VAL A CA 1
ATOM 1146 C C . VAL A 1 150 ? 27.380 36.303 -42.138 1.00 54.34 150 VAL A C 1
ATOM 1148 O O . VAL A 1 150 ? 28.063 36.531 -41.141 1.00 54.34 150 VAL A O 1
ATOM 1151 N N . ASN A 1 151 ? 27.248 37.195 -43.115 1.00 57.38 151 ASN A N 1
ATOM 1152 C CA . ASN A 1 151 ? 27.723 38.559 -42.975 1.00 57.38 151 ASN A CA 1
ATOM 1153 C C . ASN A 1 151 ? 26.805 39.255 -41.960 1.00 57.38 151 ASN A C 1
ATOM 1155 O O . ASN A 1 151 ? 25.641 39.534 -42.250 1.00 57.38 151 ASN A O 1
ATOM 1159 N N . PHE A 1 152 ? 27.294 39.445 -40.732 1.00 50.41 152 PHE A N 1
ATOM 1160 C CA . PHE A 1 152 ? 26.535 40.058 -39.644 1.00 50.41 152 PHE A CA 1
ATOM 1161 C C . PHE A 1 152 ? 26.400 41.563 -39.883 1.00 50.41 152 PHE A C 1
ATOM 1163 O O . PHE A 1 152 ? 27.087 42.393 -39.285 1.00 50.41 152 PHE A O 1
ATOM 1170 N N . THR A 1 153 ? 25.503 41.915 -40.794 1.00 54.44 153 THR A N 1
ATOM 1171 C CA . THR A 1 153 ? 25.118 43.289 -41.073 1.00 54.44 153 THR A CA 1
ATOM 1172 C C . THR A 1 153 ? 23.814 43.579 -40.344 1.00 54.44 153 THR A C 1
ATOM 1174 O O . THR A 1 153 ? 22.793 42.939 -40.589 1.00 54.44 153 THR A O 1
ATOM 1177 N N . CYS A 1 154 ? 23.837 44.550 -39.428 1.00 54.62 154 CYS A N 1
ATOM 1178 C CA . CYS A 1 154 ? 22.623 45.002 -38.758 1.00 54.62 154 CYS A CA 1
ATOM 1179 C C . CYS A 1 154 ? 21.657 45.598 -39.804 1.00 54.62 154 CYS A C 1
ATOM 1181 O O . CYS A 1 154 ? 22.040 46.561 -40.477 1.00 54.62 154 CYS A O 1
ATOM 1183 N N . PRO A 1 155 ? 20.409 45.103 -39.930 1.00 56.59 155 PRO A N 1
ATOM 1184 C CA . PRO A 1 155 ? 19.473 45.590 -40.945 1.00 56.59 155 PRO A CA 1
ATOM 1185 C C . PRO A 1 155 ? 19.051 47.054 -40.752 1.00 56.59 155 PRO A C 1
ATOM 1187 O O . PRO A 1 155 ? 18.475 47.645 -41.658 1.00 56.59 155 PRO A O 1
ATOM 1190 N N . LEU A 1 156 ? 19.341 47.652 -39.590 1.00 52.94 156 LEU A N 1
ATOM 1191 C CA . LEU A 1 156 ? 19.018 49.049 -39.293 1.00 52.94 156 LEU A CA 1
ATOM 1192 C C . LEU A 1 156 ? 20.152 50.026 -39.624 1.00 52.94 156 LEU A C 1
ATOM 1194 O O . LEU A 1 156 ? 19.880 51.195 -39.871 1.00 52.94 156 LEU A O 1
ATOM 1198 N N . THR A 1 157 ? 21.412 49.581 -39.617 1.00 60.03 157 THR A N 1
ATOM 1199 C CA . THR A 1 157 ? 22.569 50.482 -39.778 1.00 60.03 157 THR A CA 1
ATOM 1200 C C . THR A 1 157 ? 23.480 50.128 -40.944 1.00 60.03 157 THR A C 1
ATOM 1202 O O . THR A 1 157 ? 24.340 50.934 -41.276 1.00 60.03 157 THR A O 1
ATOM 1205 N N . GLN A 1 158 ? 23.312 48.955 -41.567 1.00 57.88 158 GLN A N 1
ATOM 1206 C CA . GLN A 1 158 ? 24.122 48.467 -42.696 1.00 57.88 158 GLN A CA 1
ATOM 1207 C C . GLN A 1 158 ? 25.649 48.486 -42.474 1.00 57.88 158 GLN A C 1
ATOM 1209 O O . GLN A 1 158 ? 26.423 48.325 -43.413 1.00 57.88 158 GLN A O 1
ATOM 1214 N N . LEU A 1 159 ? 26.103 48.629 -41.227 1.00 53.28 159 LEU A N 1
ATOM 1215 C CA . LEU A 1 159 ? 27.515 48.645 -40.860 1.00 53.28 159 LEU A CA 1
ATOM 1216 C C . LEU A 1 159 ? 27.924 47.274 -40.317 1.00 53.28 159 LEU A C 1
ATOM 1218 O O . LEU A 1 159 ? 27.285 46.729 -39.414 1.00 53.28 159 LEU A O 1
ATOM 1222 N N . SER A 1 160 ? 28.997 46.717 -40.877 1.00 50.19 160 SER A N 1
ATOM 1223 C CA . SER A 1 160 ? 29.613 45.471 -40.427 1.00 50.19 160 SER A CA 1
ATOM 1224 C C . SER A 1 160 ? 30.496 45.733 -39.206 1.00 50.19 160 SER A C 1
ATOM 1226 O O . SER A 1 160 ? 31.494 46.439 -39.316 1.00 50.19 160 SER A O 1
ATOM 1228 N N . GLY A 1 161 ? 30.144 45.147 -38.060 1.00 57.62 161 GLY A N 1
ATOM 1229 C CA . GLY A 1 161 ? 31.035 45.005 -36.903 1.00 57.62 161 GLY A CA 1
ATOM 1230 C C . GLY A 1 161 ? 31.476 46.311 -36.228 1.00 57.62 161 GLY A C 1
ATOM 1231 O O . GLY A 1 161 ? 32.521 46.873 -36.537 1.00 57.62 161 GLY A O 1
ATOM 1232 N N . GLY A 1 162 ? 30.737 46.743 -35.205 1.00 41.25 162 GLY A N 1
ATOM 1233 C CA . GLY A 1 162 ? 31.160 47.818 -34.306 1.00 41.25 162 GLY A CA 1
ATOM 1234 C C . GLY A 1 162 ? 30.464 47.700 -32.954 1.00 41.25 162 GLY A C 1
ATOM 1235 O O . GLY A 1 162 ? 29.244 47.583 -32.896 1.00 41.25 162 GLY A O 1
ATOM 1236 N N . ARG A 1 163 ? 31.255 47.675 -31.876 1.00 44.47 163 ARG A N 1
ATOM 1237 C CA . ARG A 1 163 ? 30.869 47.421 -30.476 1.00 44.47 163 ARG A CA 1
ATOM 1238 C C . ARG A 1 163 ? 29.794 48.387 -29.945 1.00 44.47 163 ARG A C 1
ATOM 1240 O O . ARG A 1 163 ? 30.119 49.353 -29.265 1.00 44.47 163 ARG A O 1
ATOM 1247 N N . LEU A 1 164 ? 28.521 48.109 -30.227 1.00 46.16 164 LEU A N 1
ATOM 1248 C CA . LEU A 1 164 ? 27.373 48.742 -29.571 1.00 46.16 164 LEU A CA 1
ATOM 1249 C C . LEU A 1 164 ? 26.128 47.837 -29.647 1.00 46.16 164 LEU A C 1
ATOM 1251 O O . LEU A 1 164 ? 25.129 48.181 -30.266 1.00 46.16 164 LEU A O 1
ATOM 1255 N N . TRP A 1 165 ? 26.195 46.652 -29.036 1.00 41.91 165 TRP A N 1
ATOM 1256 C CA . TRP A 1 165 ? 25.032 45.774 -28.803 1.00 41.91 165 TRP A CA 1
ATOM 1257 C C . TRP A 1 165 ? 24.800 45.551 -27.302 1.00 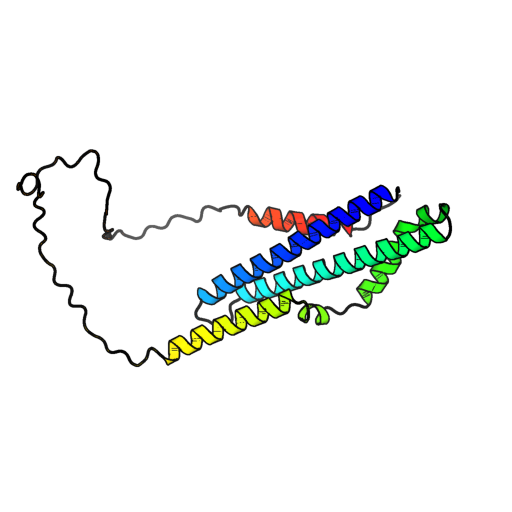41.91 165 TRP A C 1
ATOM 1259 O O . TRP A 1 165 ? 24.349 44.495 -26.868 1.00 41.91 165 TRP A O 1
ATOM 1269 N N . GLU A 1 166 ? 25.109 46.552 -26.479 1.00 43.94 166 GLU A N 1
ATOM 1270 C CA . GLU A 1 166 ? 24.815 46.503 -25.051 1.00 43.94 166 GLU A CA 1
ATOM 1271 C C . GLU A 1 166 ? 23.608 47.368 -24.706 1.00 43.94 166 GLU A C 1
ATOM 1273 O O . GLU A 1 166 ? 23.701 48.589 -24.592 1.00 43.94 166 GLU A O 1
ATOM 1278 N N . ARG A 1 167 ? 22.508 46.639 -24.462 1.00 43.06 167 ARG A N 1
ATOM 1279 C CA . ARG A 1 167 ? 21.330 46.909 -23.614 1.00 43.06 167 ARG A CA 1
ATOM 1280 C C . ARG A 1 167 ? 20.028 46.798 -24.416 1.00 43.06 167 ARG A C 1
ATOM 1282 O O . ARG A 1 167 ? 19.635 47.719 -25.118 1.00 43.06 167 ARG A O 1
ATOM 1289 N N . LYS A 1 168 ? 19.342 45.663 -24.201 1.00 48.81 168 LYS A N 1
ATOM 1290 C CA . LYS A 1 168 ? 18.019 45.237 -24.714 1.00 48.81 168 LYS A CA 1
ATOM 1291 C C . LYS A 1 168 ? 17.976 44.666 -26.135 1.00 48.81 168 LYS A C 1
ATOM 1293 O O . LYS A 1 168 ? 17.360 45.249 -27.012 1.00 48.81 168 LYS A O 1
ATOM 1298 N N . CYS A 1 169 ? 18.507 43.458 -26.312 1.00 44.12 169 CYS A N 1
ATOM 1299 C CA . CYS A 1 169 ? 17.915 42.429 -27.180 1.00 44.12 169 CYS A CA 1
ATOM 1300 C C . CYS A 1 169 ? 18.443 41.062 -26.728 1.00 44.12 169 CYS A C 1
ATOM 1302 O O . CYS A 1 169 ? 19.527 40.641 -27.112 1.00 44.12 169 CYS A O 1
ATOM 1304 N N . GLN A 1 170 ? 17.699 40.389 -25.853 1.00 43.16 170 GLN A N 1
ATOM 1305 C CA . GLN A 1 170 ? 18.002 39.036 -25.398 1.00 43.16 170 GLN A CA 1
ATOM 1306 C C . GLN A 1 170 ? 17.106 38.083 -26.188 1.00 43.16 170 GLN A C 1
ATOM 1308 O O . GLN A 1 170 ? 15.979 37.802 -25.788 1.00 43.16 170 GLN A O 1
ATOM 1313 N N . ARG A 1 171 ? 17.566 37.647 -27.364 1.00 41.22 171 ARG A N 1
ATOM 1314 C CA . ARG A 1 171 ? 16.940 36.524 -28.066 1.00 41.22 171 ARG A CA 1
ATOM 1315 C C . ARG A 1 171 ? 17.962 35.801 -28.946 1.00 41.22 171 ARG A C 1
ATOM 1317 O O . ARG A 1 171 ? 18.453 36.353 -29.918 1.00 41.22 171 ARG A O 1
ATOM 1324 N N . VAL A 1 172 ? 18.201 34.553 -28.541 1.00 37.78 172 VAL A N 1
ATOM 1325 C CA . VAL A 1 172 ? 18.970 33.466 -29.169 1.00 37.78 172 VAL A CA 1
ATOM 1326 C C . VAL A 1 172 ? 20.496 33.613 -29.144 1.00 37.78 172 VAL A C 1
ATOM 1328 O O . VAL A 1 172 ? 21.102 34.214 -30.024 1.00 37.78 172 VAL A O 1
ATOM 1331 N N . ARG A 1 173 ? 21.133 32.968 -28.156 1.00 33.94 173 ARG A N 1
ATOM 1332 C CA . ARG A 1 173 ? 22.487 32.425 -28.326 1.00 33.94 173 ARG A CA 1
ATOM 1333 C C . ARG A 1 173 ? 22.364 30.961 -28.767 1.00 33.94 173 ARG A C 1
ATOM 1335 O O . ARG A 1 173 ? 21.698 30.209 -28.059 1.00 33.94 173 ARG A O 1
ATOM 1342 N N . PRO A 1 174 ? 23.028 30.525 -29.844 1.00 36.47 174 PRO A N 1
ATOM 1343 C CA . PRO A 1 174 ? 23.434 29.136 -30.002 1.00 36.47 174 PRO A CA 1
ATOM 1344 C C . PRO A 1 174 ? 24.694 28.911 -29.154 1.00 36.47 174 PRO A C 1
ATOM 1346 O O . PRO A 1 174 ? 25.682 29.633 -29.301 1.00 36.47 174 PRO A O 1
ATOM 1349 N N . HIS A 1 175 ? 24.657 27.946 -28.236 1.00 33.53 175 HIS A N 1
ATOM 1350 C CA . HIS A 1 175 ? 25.843 27.516 -27.498 1.00 33.53 175 HIS A CA 1
ATOM 1351 C C . HIS A 1 175 ? 26.771 26.743 -28.441 1.00 33.53 175 HIS A C 1
ATOM 1353 O O . HIS A 1 175 ? 26.459 25.634 -28.857 1.00 33.53 175 HIS A O 1
ATOM 1359 N N . SER A 1 176 ? 27.917 27.333 -28.775 1.00 38.50 176 SER A N 1
ATOM 1360 C CA . SER A 1 176 ? 29.089 26.587 -29.239 1.00 38.50 176 SER A CA 1
ATOM 1361 C C . SER A 1 176 ? 29.962 26.269 -28.024 1.00 38.50 176 SER A C 1
ATOM 1363 O O . SER A 1 176 ? 30.196 27.153 -27.193 1.00 38.50 176 SER A O 1
ATOM 1365 N N . ARG A 1 177 ? 30.383 25.002 -27.918 1.00 44.38 177 ARG A N 1
ATOM 1366 C CA . ARG A 1 177 ? 31.369 24.493 -26.951 1.00 44.38 177 ARG A CA 1
ATOM 1367 C C . ARG A 1 177 ? 32.657 25.321 -26.988 1.00 44.38 177 ARG A C 1
ATOM 1369 O O . ARG A 1 177 ? 33.104 25.670 -28.079 1.00 44.38 177 ARG A O 1
ATOM 1376 N N . PRO A 1 178 ? 33.310 25.515 -25.839 1.00 39.06 178 PRO A N 1
ATOM 1377 C CA . PRO A 1 178 ? 34.756 25.572 -25.765 1.00 39.06 178 PRO A CA 1
ATOM 1378 C C . PRO A 1 178 ? 35.302 24.242 -25.231 1.00 39.06 178 PRO A C 1
ATOM 1380 O O . PRO A 1 178 ? 34.826 23.730 -24.218 1.00 39.06 178 PRO A O 1
ATOM 1383 N N . ASP A 1 179 ? 36.298 23.705 -25.930 1.00 42.09 179 ASP A N 1
ATOM 1384 C CA . ASP A 1 179 ? 37.247 22.733 -25.394 1.00 42.09 179 ASP A CA 1
ATOM 1385 C C . ASP A 1 179 ? 37.888 23.294 -24.113 1.00 42.09 179 ASP A C 1
ATOM 1387 O O . ASP A 1 179 ? 38.358 24.435 -24.103 1.00 42.09 179 ASP A O 1
ATOM 1391 N N . ALA A 1 180 ? 37.890 22.511 -23.035 1.00 36.16 180 ALA A N 1
ATOM 1392 C CA . ALA A 1 180 ? 38.685 22.775 -21.842 1.00 36.16 180 ALA A CA 1
ATOM 1393 C C . ALA A 1 1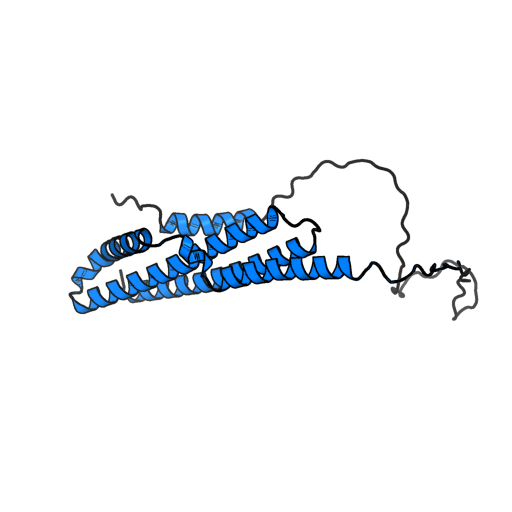80 ? 38.957 21.460 -21.107 1.00 36.16 180 ALA A C 1
ATOM 1395 O O . ALA A 1 180 ? 38.086 20.599 -20.995 1.00 36.16 180 ALA A O 1
ATOM 1396 N N . GLU A 1 181 ? 40.208 21.341 -20.691 1.00 42.56 181 GLU A N 1
ATOM 1397 C CA . GLU A 1 181 ? 40.881 20.184 -20.127 1.00 42.56 181 GLU A CA 1
ATOM 1398 C C . GLU A 1 181 ? 40.319 19.748 -18.763 1.00 42.56 181 GLU A C 1
ATOM 1400 O O . GLU A 1 181 ? 39.678 20.505 -18.036 1.00 42.56 181 GLU A O 1
ATOM 1405 N N . GLU A 1 182 ? 40.591 18.481 -18.476 1.00 45.19 182 GLU A N 1
ATOM 1406 C CA . GLU A 1 182 ? 40.340 17.697 -17.272 1.00 45.19 182 GLU A CA 1
ATOM 1407 C C . GLU A 1 182 ? 41.110 18.243 -16.051 1.00 45.19 182 GLU A C 1
ATOM 1409 O O . GLU A 1 182 ? 42.337 18.250 -16.054 1.00 45.19 182 GLU A O 1
ATOM 1414 N N . GLU A 1 183 ? 40.396 18.652 -14.996 1.00 38.88 183 GLU A N 1
ATOM 1415 C CA . GLU A 1 183 ? 40.842 18.542 -13.596 1.00 38.88 183 GLU A CA 1
ATOM 1416 C C . GLU A 1 183 ? 39.620 18.261 -12.696 1.00 38.88 183 GLU A C 1
ATOM 1418 O O . GLU A 1 183 ? 38.617 18.980 -12.733 1.00 38.88 183 GLU A O 1
ATOM 1423 N N . ASP A 1 184 ? 39.716 17.179 -11.918 1.00 43.00 184 ASP A N 1
ATOM 1424 C CA . ASP A 1 184 ? 38.740 16.690 -10.934 1.00 43.00 184 ASP A CA 1
ATOM 1425 C C . ASP A 1 184 ? 38.445 17.702 -9.810 1.00 43.00 184 ASP A C 1
ATOM 1427 O O . ASP A 1 184 ? 39.377 18.255 -9.216 1.00 43.00 184 ASP A O 1
ATOM 1431 N N . PRO A 1 185 ? 37.177 17.825 -9.375 1.00 36.69 185 PRO A N 1
ATOM 1432 C CA . PRO A 1 185 ? 36.850 18.204 -8.010 1.00 36.69 185 PRO A CA 1
ATOM 1433 C C . PRO A 1 185 ? 36.235 17.030 -7.228 1.00 36.69 185 PRO A C 1
ATOM 1435 O O . PRO A 1 185 ? 35.319 16.351 -7.691 1.00 36.69 185 PRO A O 1
ATOM 1438 N N . GLU A 1 186 ? 36.744 16.826 -6.010 1.00 45.53 186 GLU A N 1
ATOM 1439 C CA . GLU A 1 186 ? 36.259 15.861 -5.015 1.00 45.53 186 GLU A CA 1
ATOM 1440 C C . GLU A 1 186 ? 34.733 15.908 -4.784 1.00 45.53 186 GLU A C 1
ATOM 1442 O O . GLU A 1 186 ? 34.126 16.980 -4.870 1.00 45.53 186 GLU A O 1
ATOM 1447 N N . PRO A 1 187 ? 34.096 14.775 -4.419 1.00 38.50 187 PRO A N 1
ATOM 1448 C CA . PRO A 1 187 ? 32.667 14.741 -4.152 1.00 38.50 187 PRO A CA 1
ATOM 1449 C C . PRO A 1 187 ? 32.346 15.423 -2.814 1.00 38.50 187 PRO A C 1
ATOM 1451 O O . PRO A 1 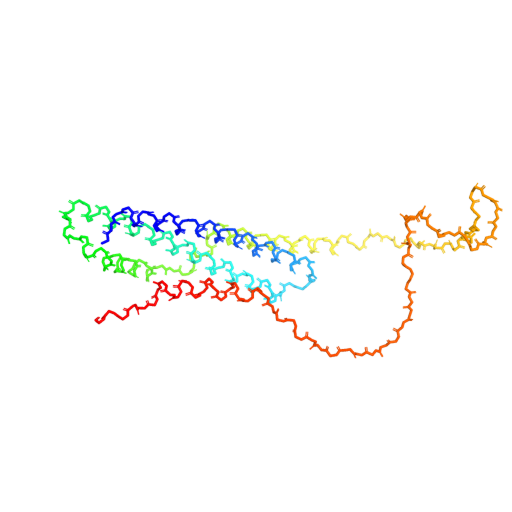187 ? 32.587 14.879 -1.737 1.00 38.50 187 PRO A O 1
ATOM 1454 N N . GLU A 1 188 ? 31.754 16.613 -2.894 1.00 40.56 188 GLU A N 1
ATOM 1455 C CA . GLU A 1 188 ? 31.048 17.252 -1.785 1.00 40.56 188 GLU A CA 1
ATOM 1456 C C . GLU A 1 188 ? 29.777 16.434 -1.480 1.00 40.56 188 GLU A C 1
ATOM 1458 O O . GLU A 1 188 ? 28.890 16.288 -2.325 1.00 40.56 188 GLU A O 1
ATOM 1463 N N . GLU A 1 189 ? 29.714 15.848 -0.279 1.00 44.69 189 GLU A N 1
ATOM 1464 C CA . GLU A 1 189 ? 28.552 15.119 0.235 1.00 44.69 189 GLU A CA 1
ATOM 1465 C C . GLU A 1 189 ? 27.306 16.018 0.250 1.00 44.69 189 GLU A C 1
ATOM 1467 O O . GLU A 1 189 ? 27.079 16.805 1.170 1.00 44.69 189 GLU A O 1
ATOM 1472 N N . ALA A 1 190 ? 26.447 15.864 -0.756 1.00 36.59 190 ALA A N 1
ATOM 1473 C CA . ALA A 1 190 ? 25.081 16.359 -0.704 1.00 36.59 190 ALA A CA 1
ATOM 1474 C C . ALA A 1 190 ? 24.239 15.407 0.163 1.00 36.59 190 ALA A C 1
ATOM 1476 O O . ALA A 1 190 ? 23.736 14.382 -0.308 1.00 36.59 190 ALA A O 1
ATOM 1477 N N . GLU A 1 191 ? 24.094 15.749 1.445 1.00 44.53 191 GLU A N 1
ATOM 1478 C CA . GLU A 1 191 ? 23.096 15.166 2.345 1.00 44.53 191 GLU A CA 1
ATOM 1479 C C . GLU A 1 191 ? 21.715 15.170 1.668 1.00 44.53 191 GLU A C 1
ATOM 1481 O O . GLU A 1 191 ? 21.144 16.216 1.360 1.00 44.53 191 GLU A O 1
ATOM 1486 N N . GLN A 1 192 ? 21.176 13.974 1.428 1.00 37.66 192 GLN A N 1
ATOM 1487 C CA . GLN A 1 192 ? 19.870 13.754 0.817 1.00 37.66 192 GLN A CA 1
ATOM 1488 C C . GLN A 1 192 ? 18.738 14.103 1.806 1.00 37.66 192 GLN A C 1
ATOM 1490 O O . GLN A 1 192 ? 18.540 13.370 2.780 1.00 37.66 192 GLN A O 1
ATOM 1495 N N . PRO A 1 193 ? 17.894 15.122 1.550 1.00 43.38 193 PRO A N 1
ATOM 1496 C CA . PRO A 1 193 ? 16.754 15.426 2.421 1.00 43.38 193 PRO A CA 1
ATOM 1497 C C . PRO A 1 193 ? 15.596 14.410 2.307 1.00 43.38 193 PRO A C 1
ATOM 1499 O O . PRO A 1 193 ? 14.681 14.426 3.129 1.00 43.38 193 PRO A O 1
ATOM 1502 N N . HIS A 1 194 ? 15.627 13.484 1.341 1.00 43.75 194 HIS A N 1
ATOM 1503 C CA . HIS A 1 194 ? 14.539 12.521 1.102 1.00 43.75 194 HIS A CA 1
ATOM 1504 C C . HIS A 1 194 ? 14.613 11.244 1.959 1.00 43.75 194 HIS A C 1
ATOM 1506 O O . HIS A 1 194 ? 13.584 10.618 2.222 1.00 43.75 194 HIS A O 1
ATOM 1512 N N . LEU A 1 195 ? 15.791 10.899 2.492 1.00 42.44 195 LEU A N 1
ATOM 1513 C CA . LEU A 1 195 ? 15.947 9.783 3.435 1.00 42.44 195 LEU A CA 1
ATOM 1514 C C . LEU A 1 195 ? 15.306 10.085 4.797 1.00 42.44 195 LEU A C 1
ATOM 1516 O O . LEU A 1 195 ? 14.776 9.188 5.452 1.00 42.44 195 LEU A O 1
ATOM 1520 N N . VAL A 1 196 ? 15.268 11.358 5.201 1.00 43.91 196 VAL A N 1
ATOM 1521 C CA . VAL A 1 196 ? 14.665 11.785 6.474 1.00 43.91 196 VAL A CA 1
ATOM 1522 C C . VAL A 1 196 ? 13.146 11.569 6.469 1.00 43.91 196 V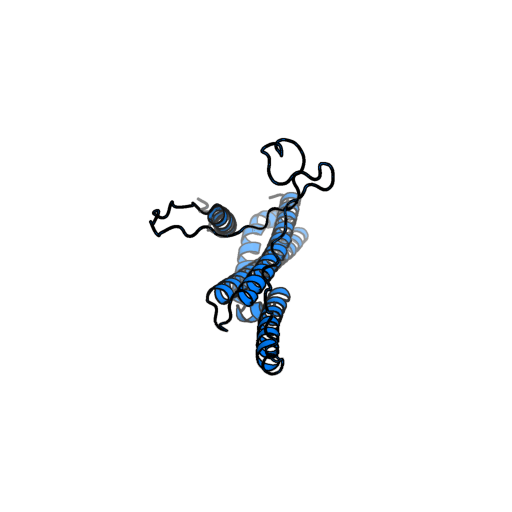AL A C 1
ATOM 1524 O O . VAL A 1 196 ? 12.577 11.176 7.488 1.00 43.91 196 VAL A O 1
ATOM 1527 N N . GLN A 1 197 ? 12.486 11.724 5.317 1.00 42.94 197 GLN A N 1
ATOM 1528 C CA . GLN A 1 197 ? 11.045 11.494 5.182 1.00 42.94 197 GLN A CA 1
ATOM 1529 C C . GLN A 1 197 ? 10.695 9.998 5.168 1.00 42.94 197 GLN A C 1
ATOM 1531 O O . GLN A 1 197 ? 9.734 9.585 5.820 1.00 42.94 197 GLN A O 1
ATOM 1536 N N . TYR A 1 198 ? 11.537 9.172 4.536 1.00 44.84 198 TYR A N 1
ATOM 1537 C CA . TYR A 1 198 ? 11.404 7.710 4.556 1.00 44.84 198 TYR A CA 1
ATOM 1538 C C . TYR A 1 198 ? 11.615 7.135 5.971 1.00 44.84 198 TYR A C 1
ATOM 1540 O O . TYR A 1 198 ? 10.887 6.245 6.419 1.00 44.84 198 TYR A O 1
ATOM 1548 N N . ILE A 1 199 ? 12.543 7.718 6.740 1.00 46.16 199 ILE A N 1
ATOM 1549 C CA . ILE A 1 199 ? 12.749 7.392 8.158 1.00 46.16 199 ILE A CA 1
ATOM 1550 C C . ILE A 1 199 ? 11.545 7.835 9.008 1.00 46.16 199 ILE A C 1
ATOM 1552 O O . ILE A 1 199 ? 11.163 7.112 9.928 1.00 46.16 199 ILE A O 1
ATOM 1556 N N . PHE A 1 200 ? 10.896 8.968 8.713 1.00 40.25 200 PHE A N 1
ATOM 1557 C CA . PHE A 1 200 ? 9.747 9.451 9.493 1.00 40.25 200 PHE A CA 1
ATOM 1558 C C . PHE A 1 200 ? 8.494 8.566 9.369 1.00 40.25 200 PHE A C 1
ATOM 1560 O O . PHE A 1 200 ? 7.820 8.331 10.380 1.00 40.25 200 PHE A O 1
ATOM 1567 N N . LEU A 1 201 ? 8.197 8.017 8.184 1.00 48.56 201 LEU A N 1
ATOM 1568 C CA . LEU A 1 201 ? 7.069 7.088 8.006 1.00 48.56 201 LEU A CA 1
ATOM 1569 C C . LEU A 1 201 ? 7.348 5.712 8.624 1.00 48.56 201 LEU A C 1
ATOM 1571 O O . LEU A 1 201 ? 6.507 5.189 9.361 1.00 48.56 201 LEU A O 1
ATOM 1575 N N . ASN A 1 202 ? 8.554 5.172 8.428 1.00 42.78 202 ASN A N 1
ATOM 1576 C CA . ASN A 1 202 ? 8.933 3.877 8.997 1.00 42.78 202 ASN A CA 1
ATOM 1577 C C . ASN A 1 202 ? 8.988 3.939 10.539 1.00 42.78 202 ASN A C 1
ATOM 1579 O O . ASN A 1 202 ? 8.551 3.024 11.238 1.00 42.78 202 ASN A O 1
ATOM 1583 N N . ARG A 1 203 ? 9.408 5.080 11.106 1.00 39.66 203 ARG A N 1
ATOM 1584 C CA . ARG A 1 203 ? 9.399 5.308 12.558 1.00 39.66 203 ARG A CA 1
ATOM 1585 C C . ARG A 1 203 ? 7.989 5.506 13.119 1.00 39.66 203 ARG A C 1
ATOM 1587 O O . ARG A 1 203 ? 7.756 5.078 14.243 1.00 39.66 203 ARG A O 1
ATOM 1594 N N . SER A 1 204 ? 7.051 6.086 12.369 1.00 41.12 204 SER A N 1
ATOM 1595 C CA . SER A 1 204 ? 5.678 6.326 12.847 1.00 41.12 204 SER A CA 1
ATOM 1596 C C . SER A 1 204 ? 4.852 5.039 12.955 1.00 41.12 204 SER A C 1
ATOM 1598 O O . SER A 1 204 ? 4.176 4.840 13.961 1.00 41.12 204 SER A O 1
ATOM 1600 N N . LEU A 1 205 ? 4.982 4.111 12.001 1.00 44.38 205 LEU A N 1
ATOM 1601 C CA . LEU A 1 205 ? 4.361 2.780 12.084 1.00 44.38 205 LEU A CA 1
ATOM 1602 C C . LEU A 1 205 ? 5.068 1.870 13.102 1.00 44.38 205 LEU A C 1
ATOM 1604 O O . LEU A 1 205 ? 4.406 1.216 13.906 1.00 44.38 205 LEU A O 1
ATOM 1608 N N . GLN A 1 206 ? 6.404 1.905 13.180 1.00 42.81 206 GLN A N 1
ATOM 1609 C CA . GLN A 1 206 ? 7.155 1.207 14.235 1.00 42.81 206 GLN A CA 1
ATOM 1610 C C . GLN A 1 206 ? 6.846 1.745 15.643 1.00 42.81 206 GLN A C 1
ATOM 1612 O O . GLN A 1 206 ? 6.891 0.981 16.601 1.00 42.81 206 GLN A O 1
ATOM 1617 N N . LEU A 1 207 ? 6.523 3.032 15.803 1.00 44.31 207 LEU A N 1
ATOM 1618 C CA . LEU A 1 207 ? 6.082 3.608 17.082 1.00 44.31 207 LEU A CA 1
ATOM 1619 C C . LEU A 1 207 ? 4.631 3.243 17.425 1.00 44.31 207 LEU A C 1
ATOM 1621 O O . LEU A 1 207 ? 4.302 3.170 18.606 1.00 44.31 207 LEU A O 1
ATOM 1625 N N . PHE A 1 208 ? 3.784 2.976 16.428 1.00 42.34 208 PHE A N 1
ATOM 1626 C CA . PHE A 1 208 ? 2.408 2.514 16.643 1.00 42.34 208 PHE A CA 1
ATOM 1627 C C . PHE A 1 208 ? 2.320 1.005 16.939 1.00 42.34 208 PHE A C 1
ATOM 1629 O O . PHE A 1 208 ? 1.401 0.573 17.633 1.00 42.34 208 PHE A O 1
ATOM 1636 N N . ILE A 1 209 ? 3.282 0.214 16.443 1.00 39.44 209 ILE A N 1
ATOM 1637 C CA . ILE A 1 209 ? 3.291 -1.259 16.531 1.00 39.44 209 ILE A CA 1
ATOM 1638 C C . ILE A 1 209 ? 4.288 -1.790 17.586 1.00 39.44 209 ILE A C 1
ATOM 1640 O O . ILE A 1 209 ? 4.154 -2.926 18.044 1.00 39.44 209 ILE A O 1
ATOM 1644 N N . LYS A 1 210 ? 5.262 -0.992 18.060 1.00 31.59 210 LYS A N 1
ATOM 1645 C CA . LYS A 1 210 ? 6.139 -1.417 19.169 1.00 31.59 210 LYS A CA 1
ATOM 1646 C C . LYS A 1 210 ? 5.362 -1.554 20.487 1.00 31.59 210 LYS A C 1
ATOM 1648 O O . LYS A 1 210 ? 4.527 -0.707 20.808 1.00 31.59 210 LYS A O 1
ATOM 1653 N N . PRO A 1 211 ? 5.657 -2.591 21.292 1.00 35.94 211 PRO A N 1
ATOM 1654 C CA . PRO A 1 211 ? 4.952 -2.850 22.537 1.00 35.94 211 PRO A CA 1
ATOM 1655 C C . PRO A 1 211 ? 5.220 -1.708 23.521 1.00 35.94 211 PRO A C 1
ATOM 1657 O O . PRO A 1 211 ? 6.343 -1.526 23.987 1.00 35.94 211 PRO A O 1
ATOM 1660 N N . MET A 1 212 ? 4.181 -0.936 23.845 1.00 33.50 212 MET A N 1
ATOM 1661 C CA . MET A 1 212 ? 4.195 -0.052 25.009 1.00 33.50 212 MET A CA 1
ATOM 1662 C C . MET A 1 212 ? 4.474 -0.899 26.261 1.00 33.50 212 MET A C 1
ATOM 1664 O O . MET A 1 212 ? 3.698 -1.821 26.536 1.00 33.50 212 MET A O 1
ATOM 1668 N N . PRO A 1 213 ? 5.542 -0.622 27.031 1.00 36.16 213 PRO A N 1
ATOM 1669 C CA . PRO A 1 213 ? 5.741 -1.252 28.322 1.00 36.16 213 PRO A CA 1
ATOM 1670 C C . PRO A 1 213 ? 4.769 -0.594 29.304 1.00 36.16 213 PRO A C 1
ATOM 1672 O O . PRO A 1 213 ? 5.032 0.487 29.823 1.00 36.16 213 PRO A O 1
ATOM 1675 N N . TRP A 1 214 ? 3.620 -1.223 29.532 1.00 34.88 214 TRP A N 1
ATOM 1676 C CA . TRP A 1 214 ? 2.733 -0.844 30.628 1.00 34.88 214 TRP A CA 1
ATOM 1677 C C . TRP A 1 214 ? 3.268 -1.493 31.907 1.00 34.88 214 TRP A C 1
ATOM 1679 O O . TRP A 1 214 ? 3.229 -2.716 32.055 1.00 34.88 214 TRP A O 1
ATOM 1689 N N . ARG A 1 215 ? 3.822 -0.667 32.793 1.00 34.22 215 ARG A N 1
ATOM 1690 C CA . ARG A 1 215 ? 4.087 -0.981 34.197 1.00 34.22 215 ARG A CA 1
ATOM 1691 C C . ARG A 1 215 ? 3.282 -0.023 35.060 1.00 34.22 215 ARG A C 1
ATOM 1693 O O . ARG A 1 215 ? 3.116 1.134 34.614 1.00 34.22 215 ARG A O 1
#

pLDDT: mean 71.13, std 22.69, range [31.59, 97.31]

Organism: Amphiprion ocellaris (NCBI:txid80972)

Radius of gyration: 30.57 Å; chains: 1; bounding box: 65×66×81 Å

Sequence (215 aa):
MSLSAVHGTLSSLKSCQTDIGTGMDIVTDVAMDLAEAQDDAVNPGIKAMEDMILECAKLDREINYFVDVVQQVTAEVITQQPEAMFSLSDKVKEQYTERIARLSDADLHNHQKVVAFKDSIKNSFKQANQESAASMEELDEDVAVTQTQVNFTCPLTQLSGGRLWERKCQRVRPHSRPDAEEEDPEPEEAEQPHLVQYIFLNRSLQLFIKPMPWR

Foldseek 3Di:
DDPVVVVVVLVVLVVVLVVLVVVLVVLLVVLLVVLLVDPDLDDVSNVVSLVVSLVSLVSNVLSVLLSVLLVVLVVVCVPPDVVCVVCSVVSSVVSSVVVVVPDDSVCSCVPPSSVVSVVSSVVSNVVSVVVVVPPPDDDDDDPPPDPDPPQPQDPVPRDGDDPDPPDDDDDDDDDDDDDDDDDDDDDDDDDDPVVVVVVVVVVVVCVVPPDDPDD

Secondary structure (DSSP, 8-state):
--HHHHHHHHHHHHHHHHHHHHHHHHHHHHHHHHHHS-SSS--HHHHHHHHHHHHHHHHHHHHHHHHHHHHHHHHHHHHH-GGGGGGHHHHHHHHHHHHHHT--GGGGGGSHHHHHHHHHHHHHHHHHHHHHHHTTSS--------------B-TTT--B--S---SS-------PPPP-------------THHHHHHHHHHHHHHHHS-----

InterPro domains:
  IPR026846 E3 SUMO-protein ligase Nse2 (Mms21) [PTHR21330] (2-158)